Protein AF-A0A9W8E7A8-F1 (afdb_monomer)

Radius of gyration: 31.35 Å; Cα contacts (8 Å, |Δi|>4): 375; chains: 1; bounding box: 69×132×68 Å

Solvent-accessible surface area (backbone atoms only — not comparable to full-atom values): 20874 Å² total; per-residue (Å²): 133,88,85,90,84,89,88,90,80,88,85,88,88,82,88,78,93,80,88,83,84,85,80,85,81,84,55,54,50,99,86,66,48,76,57,84,79,87,64,101,70,91,82,82,82,86,73,78,77,83,73,77,86,70,86,72,74,77,72,80,53,92,58,70,47,75,44,35,41,32,34,34,39,76,16,53,50,23,31,70,57,99,90,48,75,45,72,37,44,52,44,66,64,33,49,52,53,44,58,78,74,33,48,31,28,41,48,31,84,44,54,54,74,57,45,27,56,52,45,50,71,77,39,49,78,58,53,74,70,42,44,24,37,38,25,33,90,72,37,44,82,40,83,29,95,90,66,60,53,46,62,25,54,57,62,66,56,57,23,52,52,32,48,51,52,57,71,50,62,101,73,76,74,72,71,71,71,79,79,84,59,80,75,63,88,91,57,87,75,79,83,73,80,61,67,72,47,75,60,83,48,70,78,54,95,90,39,61,55,70,52,45,73,43,34,40,38,35,38,36,40,51,72,74,29,35,61,90,47,58,65,32,50,46,77,47,71,43,40,56,83,62,66,52,86,84,46,54,64,39,49,52,48,39,53,48,52,62,69,47,39,65,59,51,50,51,28,20,48,69,72,43,47,46,37,54,55,41,68,78,54,42,63,67,65,50,48,67,70,48,55,66,60,66,78,72,54,82,88,76,78,83,75,90,70,90,74,86,85,74,92,79,90,79,91,79,83,88,82,86,81,89,82,82,87,85,137

Nearest PDB structures (foldseek):
  4xq0-assembly1_A  TM=4.949E-01  e=1.244E-04  Schizosaccharomyces pombe 972h-
  3ef0-assembly1_A  TM=3.896E-01  e=1.167E-04  Schizosaccharomyces pombe
  6rmw-assembly1_B  TM=5.411E-01  e=1.604E-02  Plasmodium falciparum 3D7
  5gvx-assembly1_A  TM=4.921E-01  e=4.186E-02  Mycobacterium tuberculosis H37Rv
  2ah5-assembly1_A  TM=4.569E-01  e=2.353E-01  Streptococcus pneumoniae TIGR4

Sequence (327 aa):
MAPLQNNNTRELTPYPEHAPKDVETVSTDVDGNVLPVPTVGYRSYIAPRPLLNQQYQAKKSSQLIPLLVICDLNGTLLRRRKHSITPRPHLEEFMAFLLDNFHVMVWSSAIEQNVSRMIDRIFGQRRQQLVGVWDRRECRYVRSERSGFRTEKELTRVWYKSAQLKATPKGGRFSRAKDSGKPMEGIPAPLRPVRSGLRKCEIGKGKFISWKQMNTIIIDDSPDKVGEFTSNHIQVSDFERYFNLEDNELALLFQYFQYILPQMQTCAKSNGDVTKVLAENPWLSYREKHAATLISGPLTISTNSEEKEGDLIGSMTPSVDETTSDS

Foldseek 3Di:
DDDDDDDDDDDDDDDDDDDDDDDDDFDADPVRHTDDDDDPPPDDDPDDDDDPPPPPPQPQPQFFAFFEEEEEFDQFQWHDDPPDIGGAPPNVVLVVVCLVRHQYEYAYQADQVVQQVRCCVRCNVVVVSHQFYHYNVQWDWDQDPVPRTDTANEVVSVQVQQVVLLPDPPDPDPPPPPPPDDPDPPDPDDDDGDDGDGHWAASDPSHTHGDDQQRYAYEDQDCVRHPPSNLRYDHFHRCNVVPDNPDCRSVLVSVLCVVLSVVSRVCRSSVHGVSVSCVVRPSVVSCVVCVVVVVPDDDDDPDPDDDDDDDDDDDDDDDDDDDDDDD

Organism: NCBI:txid1520584

Secondary structure (DSSP, 8-state):
------------------PPPP-----B-TTSPBPPP--TTTTS--PPP-------------S----EEEE--BTTTEEE-SS-EEEPTTHHHHHHHHHHHSEEEEE-SS-HHHHHHHHHHHHGGGGGG-SEEE-GGGSEEEEETTTEEEEE--HHHHHHHHHHHHHS-TT---------SPPPTTSPPPPPPPPSEE---B-STTPBP---GGGEEEEES-GGGGTT-GGGEEE---TTTS--TT--HHHHHHHHHHHHHHHHHHHHHHT--HHHHHHHS-HHHHHHHHHHHHSSS-------------------PPPP-------

Mean predicted aligned error: 16.4 Å

pLDDT: mean 73.91, std 26.48, range [26.36, 98.81]

Structure (mmCIF, N/CA/C/O backbone):
data_AF-A0A9W8E7A8-F1
#
_entry.id   AF-A0A9W8E7A8-F1
#
loop_
_atom_site.group_PDB
_atom_site.id
_atom_site.type_symbol
_atom_site.label_atom_id
_atom_site.label_alt_id
_atom_site.label_comp_id
_atom_site.label_asym_id
_atom_site.label_entity_id
_atom_site.label_seq_id
_atom_site.pdbx_PDB_ins_code
_atom_site.Cartn_x
_atom_site.Cartn_y
_atom_site.Cartn_z
_atom_site.occupancy
_atom_site.B_iso_or_equiv
_atom_site.auth_seq_id
_atom_site.auth_comp_id
_atom_site.auth_asym_id
_atom_site.auth_atom_id
_atom_site.pdbx_PDB_model_num
ATOM 1 N N . MET A 1 1 ? 35.932 36.825 -38.730 1.00 33.53 1 MET A N 1
ATOM 2 C CA . MET A 1 1 ? 36.805 35.874 -38.013 1.00 33.53 1 MET A CA 1
ATOM 3 C C . MET A 1 1 ? 37.181 36.493 -36.676 1.00 33.53 1 MET A C 1
ATOM 5 O O . MET A 1 1 ? 37.734 37.578 -36.727 1.00 33.53 1 MET A O 1
ATOM 9 N N . ALA A 1 2 ? 36.897 35.783 -35.569 1.00 33.47 2 ALA A N 1
ATOM 10 C CA . ALA A 1 2 ? 37.468 35.926 -34.210 1.00 33.47 2 ALA A CA 1
ATOM 11 C C . ALA A 1 2 ? 37.310 37.284 -33.459 1.00 33.47 2 ALA A C 1
ATOM 13 O O . ALA A 1 2 ? 37.151 38.310 -34.109 1.00 33.47 2 ALA A O 1
ATOM 14 N N . PRO A 1 3 ? 37.465 37.349 -32.113 1.00 48.91 3 PRO A N 1
ATOM 15 C CA . PRO A 1 3 ? 37.316 36.307 -31.081 1.00 48.91 3 PRO A CA 1
ATOM 16 C C . PRO A 1 3 ? 36.569 36.748 -29.787 1.00 48.91 3 PRO A C 1
ATOM 18 O O . PRO A 1 3 ? 36.165 37.890 -29.599 1.00 48.91 3 PRO A O 1
ATOM 21 N N . LEU A 1 4 ? 36.428 35.751 -28.905 1.00 41.75 4 LEU A N 1
ATOM 22 C CA . LEU A 1 4 ? 36.043 35.746 -27.486 1.00 41.75 4 LEU A CA 1
ATOM 23 C C . LEU A 1 4 ? 37.066 36.424 -26.548 1.00 41.75 4 LEU A C 1
ATOM 25 O O . LEU A 1 4 ? 38.248 36.434 -26.875 1.00 41.75 4 LEU A O 1
ATOM 29 N N . GLN A 1 5 ? 36.605 36.792 -25.338 1.00 34.91 5 GLN A N 1
ATOM 30 C CA . GLN A 1 5 ? 37.180 36.571 -23.978 1.00 34.91 5 GLN A CA 1
ATOM 31 C C . GLN A 1 5 ? 36.865 37.779 -23.073 1.00 34.91 5 GLN A C 1
ATOM 33 O O . GLN A 1 5 ? 37.114 38.913 -23.452 1.00 34.91 5 GLN A O 1
ATOM 38 N N . ASN A 1 6 ? 36.077 37.640 -22.004 1.00 36.19 6 ASN A N 1
ATOM 39 C CA . ASN A 1 6 ? 36.314 37.007 -20.696 1.00 36.19 6 ASN A CA 1
ATOM 40 C C . ASN A 1 6 ? 37.260 37.796 -19.771 1.00 36.19 6 ASN A C 1
ATOM 42 O O . ASN A 1 6 ? 38.301 38.278 -20.201 1.00 36.19 6 ASN A O 1
ATOM 46 N N . ASN A 1 7 ? 36.888 37.775 -18.486 1.00 31.94 7 ASN A N 1
ATOM 47 C CA . ASN A 1 7 ? 37.593 38.210 -17.277 1.00 31.94 7 ASN A CA 1
ATOM 48 C C . ASN A 1 7 ? 37.255 39.615 -16.770 1.00 31.94 7 ASN A C 1
ATOM 50 O O . ASN A 1 7 ? 37.653 40.620 -17.347 1.00 31.94 7 ASN A O 1
ATOM 54 N N . ASN A 1 8 ? 36.674 39.665 -15.568 1.00 31.11 8 ASN A N 1
ATOM 55 C CA . ASN A 1 8 ? 37.271 40.529 -14.564 1.00 31.11 8 ASN A CA 1
ATOM 56 C C . ASN A 1 8 ? 37.173 39.920 -13.164 1.00 31.11 8 ASN A C 1
ATOM 58 O O . ASN A 1 8 ? 36.110 39.513 -12.699 1.00 31.11 8 ASN A O 1
ATOM 62 N N . THR A 1 9 ? 38.340 39.853 -12.538 1.00 33.50 9 THR A N 1
ATOM 63 C CA . THR A 1 9 ? 38.619 39.356 -11.195 1.00 33.50 9 THR A CA 1
ATOM 64 C C . THR A 1 9 ? 39.103 40.550 -10.371 1.00 33.50 9 THR A C 1
ATOM 66 O O . THR A 1 9 ? 39.847 41.365 -10.908 1.00 33.50 9 THR A O 1
ATOM 69 N N . ARG A 1 10 ? 38.816 40.526 -9.059 1.00 32.56 10 ARG A N 1
ATOM 70 C CA . ARG A 1 10 ? 39.379 41.371 -7.975 1.00 32.56 10 ARG A CA 1
ATOM 71 C C . ARG A 1 10 ? 38.761 42.780 -7.903 1.00 32.56 10 ARG A C 1
ATOM 73 O O . ARG A 1 10 ? 38.429 43.362 -8.917 1.00 32.56 10 ARG A O 1
ATOM 80 N N . GLU A 1 11 ? 38.485 43.346 -6.731 1.00 29.25 11 GLU A N 1
ATOM 81 C CA . GLU A 1 11 ? 39.340 43.378 -5.543 1.00 29.25 11 GLU A CA 1
ATOM 82 C C . GLU A 1 11 ? 38.539 43.750 -4.275 1.00 29.25 11 GLU A C 1
ATOM 84 O O . GLU A 1 11 ? 37.478 44.367 -4.346 1.00 29.25 11 GLU A O 1
ATOM 89 N N . LEU A 1 12 ? 39.052 43.328 -3.117 1.00 35.78 12 LEU A N 1
ATOM 90 C CA . LEU A 1 12 ? 38.544 43.620 -1.774 1.00 35.78 12 LEU A CA 1
ATOM 91 C C . LEU A 1 12 ? 39.144 44.926 -1.221 1.00 35.78 12 LEU A C 1
ATOM 93 O O . LEU A 1 12 ? 40.237 45.318 -1.622 1.00 35.78 12 LEU A O 1
ATOM 97 N N . THR A 1 13 ? 38.478 45.440 -0.173 1.00 29.89 13 THR A N 1
ATOM 98 C CA . THR A 1 13 ? 38.879 46.435 0.861 1.00 29.89 13 THR A CA 1
ATOM 99 C C . THR A 1 13 ? 38.339 47.867 0.685 1.00 29.89 13 THR A C 1
ATOM 101 O O . THR A 1 13 ? 38.074 48.278 -0.439 1.00 29.89 13 THR A O 1
ATOM 104 N N . PRO A 1 14 ? 38.256 48.689 1.756 1.00 33.97 14 PRO A N 1
ATOM 105 C CA . PRO A 1 14 ? 37.803 48.419 3.129 1.00 33.97 14 PRO A CA 1
ATOM 106 C C . PRO A 1 14 ? 36.703 49.413 3.599 1.00 33.97 14 PRO A C 1
ATOM 108 O O . PRO A 1 14 ? 36.522 50.492 3.041 1.00 33.97 14 PRO A O 1
ATOM 111 N N . TYR A 1 15 ? 35.974 49.051 4.658 1.00 26.36 15 TYR A N 1
ATOM 112 C CA . TYR A 1 15 ? 34.991 49.909 5.342 1.00 26.36 15 TYR A CA 1
ATOM 113 C C . TYR A 1 15 ? 35.637 51.112 6.053 1.00 26.36 15 TYR A C 1
ATOM 115 O O . TYR A 1 15 ? 36.670 50.933 6.702 1.00 26.36 15 TYR A O 1
ATOM 123 N N . PRO A 1 16 ? 34.946 52.265 6.100 1.00 31.58 16 PRO A N 1
ATOM 124 C CA . PRO A 1 16 ? 34.987 53.158 7.247 1.00 31.58 16 PRO A CA 1
ATOM 125 C C . PRO A 1 16 ? 33.667 53.112 8.038 1.00 31.58 16 PRO A C 1
ATOM 127 O O . PRO A 1 16 ? 32.569 53.134 7.478 1.00 31.58 16 PRO A O 1
ATOM 130 N N . GLU A 1 17 ? 33.796 53.051 9.363 1.00 38.84 17 GLU A N 1
ATOM 131 C CA . GLU A 1 17 ? 32.738 53.359 10.325 1.00 38.84 17 GLU A CA 1
ATOM 132 C C . GLU A 1 17 ? 32.192 54.771 10.083 1.00 38.84 17 GLU A C 1
ATOM 134 O O . GLU A 1 17 ? 32.977 55.709 9.985 1.00 38.84 17 GLU A O 1
ATOM 139 N N . HIS A 1 18 ? 30.866 54.927 10.075 1.00 33.22 18 HIS A N 1
ATOM 140 C CA . HIS A 1 18 ? 30.110 55.888 10.897 1.00 33.22 18 HIS A CA 1
ATOM 141 C C . HIS A 1 18 ? 28.610 55.758 10.584 1.00 33.22 18 HIS A C 1
ATOM 143 O O . HIS A 1 18 ? 28.170 55.881 9.443 1.00 33.22 18 HIS A O 1
ATOM 149 N N . ALA A 1 19 ? 27.832 55.464 11.625 1.00 35.00 19 ALA A N 1
ATOM 150 C CA . ALA A 1 19 ? 26.393 55.235 11.575 1.00 35.00 19 ALA A CA 1
ATOM 151 C C . ALA A 1 19 ? 25.589 56.540 11.404 1.00 35.00 19 ALA A C 1
ATOM 153 O O . ALA A 1 19 ? 25.861 57.513 12.114 1.00 35.00 19 ALA A O 1
ATOM 154 N N . PRO A 1 20 ? 24.527 56.554 10.579 1.00 33.03 20 PRO A N 1
ATOM 155 C CA . PRO A 1 20 ? 23.401 57.460 10.749 1.00 33.03 20 PRO A CA 1
ATOM 156 C C . PRO A 1 20 ? 22.303 56.798 11.594 1.00 33.03 20 PRO A C 1
ATOM 158 O O . PRO A 1 20 ? 21.979 55.628 11.423 1.00 33.03 20 PRO A O 1
ATOM 161 N N . LYS A 1 21 ? 21.753 57.588 12.517 1.00 33.69 21 LYS A N 1
ATOM 162 C CA . LYS A 1 21 ? 20.696 57.237 13.470 1.00 33.69 21 LYS A CA 1
ATOM 163 C C . LYS A 1 21 ? 19.387 56.900 12.747 1.00 33.69 21 LYS A C 1
ATOM 165 O O . LYS A 1 21 ? 18.948 57.671 11.895 1.00 33.69 21 LYS A O 1
ATOM 170 N N . ASP A 1 22 ? 18.777 55.786 13.136 1.00 34.16 22 ASP A N 1
ATOM 171 C CA . ASP A 1 22 ? 17.502 55.289 12.625 1.00 34.16 22 ASP A CA 1
ATOM 172 C C . ASP A 1 22 ? 16.356 56.283 12.871 1.00 34.16 22 ASP A C 1
ATOM 174 O O . ASP A 1 22 ? 16.113 56.721 13.996 1.00 34.16 22 ASP A O 1
ATOM 178 N N . VAL A 1 23 ? 15.625 56.617 11.806 1.00 36.41 23 VAL A N 1
ATOM 179 C CA . VAL A 1 23 ? 14.267 57.166 11.893 1.00 36.41 23 VAL A CA 1
ATOM 180 C C . VAL A 1 23 ? 13.326 55.992 11.638 1.00 36.41 23 VAL A C 1
ATOM 182 O O . VAL A 1 23 ? 13.169 55.552 10.499 1.00 36.41 23 VAL A O 1
ATOM 185 N N . GLU A 1 24 ? 12.743 55.442 12.703 1.00 39.94 24 GLU A N 1
ATOM 186 C CA . GLU A 1 24 ? 11.786 54.336 12.618 1.00 39.94 24 GLU A CA 1
ATOM 187 C C . GLU A 1 24 ? 10.500 54.793 11.911 1.00 39.94 24 GLU A C 1
ATOM 189 O O . GLU A 1 24 ? 9.790 55.687 12.374 1.00 39.94 24 GLU A O 1
ATOM 194 N N . THR A 1 25 ? 10.180 54.169 10.776 1.00 43.06 25 THR A N 1
ATOM 195 C CA . THR A 1 25 ? 8.859 54.286 10.147 1.00 43.06 25 THR A CA 1
ATOM 196 C C . THR A 1 25 ? 7.941 53.224 10.743 1.00 43.06 25 THR A C 1
ATOM 198 O O . THR A 1 25 ? 8.188 52.027 10.630 1.00 43.06 25 THR A O 1
ATOM 201 N N . VAL A 1 26 ? 6.884 53.673 11.417 1.00 48.25 26 VAL A N 1
ATOM 202 C CA . VAL A 1 26 ? 5.921 52.812 12.107 1.00 48.25 26 VAL A CA 1
ATOM 203 C C . VAL A 1 26 ? 4.854 52.347 11.113 1.00 48.25 26 VAL A C 1
ATOM 205 O O . VAL A 1 26 ? 4.075 53.155 10.613 1.00 48.25 26 VAL A O 1
ATOM 208 N N . SER A 1 27 ? 4.809 51.051 10.808 1.00 51.62 27 SER A N 1
ATOM 209 C CA . SER A 1 27 ? 3.756 50.453 9.977 1.00 51.62 27 SER A CA 1
ATOM 210 C C . SER A 1 27 ? 2.491 50.181 10.797 1.00 51.62 27 SER A C 1
ATOM 212 O O . SER A 1 27 ? 2.559 49.509 11.827 1.00 51.62 27 SER A O 1
ATOM 214 N N . THR A 1 28 ? 1.341 50.667 10.328 1.00 53.41 28 THR A N 1
ATOM 215 C CA . THR A 1 28 ? 0.017 50.437 10.931 1.00 53.41 28 THR A CA 1
ATOM 216 C C . THR A 1 28 ? -0.827 49.467 10.099 1.00 53.41 28 THR A C 1
ATOM 218 O O . THR A 1 28 ? -0.627 49.357 8.888 1.00 53.41 28 THR A O 1
ATOM 221 N N . ASP A 1 29 ? -1.779 48.772 10.723 1.00 54.97 29 ASP A N 1
ATOM 222 C CA . ASP A 1 29 ? -2.802 47.995 10.010 1.00 54.97 29 ASP A CA 1
ATOM 223 C C . ASP A 1 29 ? -3.918 48.881 9.416 1.00 54.97 29 ASP A C 1
ATOM 225 O O . ASP A 1 29 ? -3.903 50.109 9.536 1.00 54.97 29 ASP A O 1
ATOM 229 N N . VAL A 1 30 ? -4.880 48.247 8.733 1.00 50.84 30 VAL A N 1
ATOM 230 C CA . VAL A 1 30 ? -6.027 48.910 8.080 1.00 50.84 30 VAL A CA 1
ATOM 231 C C . VAL A 1 30 ? -6.961 49.633 9.055 1.00 50.84 30 VAL A C 1
ATOM 233 O O . VAL A 1 30 ? -7.719 50.497 8.622 1.00 50.84 30 VAL A O 1
ATOM 236 N N . ASP A 1 31 ? -6.863 49.324 10.349 1.00 59.06 31 ASP A N 1
ATOM 237 C CA . ASP A 1 31 ? -7.619 49.955 11.430 1.00 59.06 31 ASP A CA 1
ATOM 238 C C . ASP A 1 31 ? -6.769 50.995 12.195 1.00 59.06 31 ASP A C 1
ATOM 240 O O . ASP A 1 31 ? -7.213 51.558 13.196 1.00 59.06 31 ASP A O 1
ATOM 244 N N . GLY A 1 32 ? -5.557 51.296 11.708 1.00 51.66 32 GLY A N 1
ATOM 245 C CA . GLY A 1 32 ? -4.669 52.326 12.248 1.00 51.66 32 GLY A CA 1
ATOM 246 C C . GLY A 1 32 ? -3.859 51.898 13.474 1.00 51.66 32 GLY A C 1
ATOM 247 O O . GLY A 1 32 ? -3.218 52.745 14.098 1.00 51.66 32 GLY A O 1
ATOM 248 N N . ASN A 1 33 ? -3.838 50.610 13.823 1.00 57.22 33 ASN A N 1
ATOM 249 C CA . ASN A 1 33 ? -3.059 50.125 14.958 1.00 57.22 33 ASN A CA 1
ATOM 250 C C . ASN A 1 33 ? -1.605 49.883 14.556 1.00 57.22 33 ASN A C 1
ATOM 252 O O . ASN A 1 33 ? -1.318 49.258 13.536 1.00 57.22 33 ASN A O 1
ATOM 256 N N . VAL A 1 34 ? -0.677 50.357 15.386 1.00 52.06 34 VAL A N 1
ATOM 257 C CA . VAL A 1 34 ? 0.765 50.163 15.203 1.00 52.06 34 VAL A CA 1
ATOM 258 C C . VAL A 1 34 ? 1.112 48.676 15.298 1.00 52.06 34 VAL A C 1
ATOM 260 O O . VAL A 1 34 ? 0.913 48.051 16.340 1.00 52.06 34 VAL A O 1
ATOM 263 N N . LEU A 1 35 ? 1.649 48.110 14.215 1.00 38.28 35 LEU A N 1
ATOM 264 C CA . LEU A 1 35 ? 2.108 46.725 14.191 1.00 38.28 35 LEU A CA 1
ATOM 265 C C . LEU A 1 35 ? 3.455 46.614 14.925 1.00 38.28 35 LEU A C 1
ATOM 267 O O . LEU A 1 35 ? 4.353 47.421 14.673 1.00 38.28 35 LEU A O 1
ATOM 271 N N . PRO A 1 36 ? 3.640 45.630 15.823 1.00 39.69 36 PRO A N 1
ATOM 272 C CA . PRO A 1 36 ? 4.891 45.487 16.558 1.00 39.69 36 PRO A CA 1
ATOM 273 C C . PRO A 1 36 ? 6.044 45.081 15.627 1.00 39.69 36 PRO A C 1
ATOM 275 O O . PRO A 1 36 ? 5.937 44.119 14.863 1.00 39.69 36 PRO A O 1
ATOM 278 N N . VAL A 1 37 ? 7.168 45.801 15.723 1.00 44.84 37 VAL A N 1
ATOM 279 C CA . VAL A 1 37 ? 8.409 45.514 14.988 1.00 44.84 37 VAL A CA 1
ATOM 280 C C . VAL A 1 37 ? 9.003 44.188 15.495 1.00 44.84 37 VAL A C 1
ATOM 282 O O . VAL A 1 37 ? 9.229 44.054 16.702 1.00 44.84 37 VAL A O 1
ATOM 285 N N . PRO A 1 38 ? 9.274 43.186 14.633 1.00 36.69 38 PRO A N 1
ATOM 286 C CA . PRO A 1 38 ? 9.780 41.895 15.088 1.00 36.69 38 PRO A CA 1
ATOM 287 C C . PRO A 1 38 ? 11.226 42.021 15.585 1.00 36.69 38 PRO A C 1
ATOM 289 O O . PRO A 1 38 ? 12.159 42.147 14.795 1.00 36.69 38 PRO A O 1
ATOM 292 N N . THR A 1 39 ? 11.436 41.965 16.899 1.00 37.41 39 THR A N 1
ATOM 293 C CA . THR A 1 39 ? 12.781 41.887 17.485 1.00 37.41 39 THR A CA 1
ATOM 294 C C . THR A 1 39 ? 13.328 40.460 17.381 1.00 37.41 39 THR A C 1
ATOM 296 O O . THR A 1 39 ? 12.584 39.477 17.455 1.00 37.41 39 THR A O 1
ATOM 299 N N . VAL A 1 40 ? 14.649 40.345 17.212 1.00 38.28 40 VAL A N 1
ATOM 300 C CA . VAL A 1 40 ? 15.419 39.094 17.096 1.00 38.28 40 VAL A CA 1
ATOM 301 C C . VAL A 1 40 ? 15.318 38.288 18.401 1.00 38.28 40 VAL A C 1
ATOM 303 O O . VAL A 1 40 ? 16.175 38.353 19.272 1.00 38.28 40 VAL A O 1
ATOM 306 N N . GLY A 1 41 ? 14.216 37.557 18.560 1.00 36.62 41 GLY A N 1
ATOM 307 C CA . GLY A 1 41 ? 13.918 36.750 19.748 1.00 36.62 41 GLY A CA 1
ATOM 308 C C . GLY A 1 41 ? 12.771 35.749 19.567 1.00 36.62 41 GLY A C 1
ATOM 309 O O . GLY A 1 41 ? 12.392 35.062 20.513 1.00 36.62 41 GLY A O 1
ATOM 310 N N . TYR A 1 42 ? 12.217 35.606 18.359 1.00 30.89 42 TYR A N 1
ATOM 311 C CA . TYR A 1 42 ? 11.114 34.680 18.088 1.00 30.89 42 TYR A CA 1
ATOM 312 C C . TYR A 1 42 ? 11.618 33.265 17.749 1.00 30.89 42 TYR A C 1
ATOM 314 O O . TYR A 1 42 ? 11.526 32.799 16.614 1.00 30.89 42 TYR A O 1
ATOM 322 N N . ARG A 1 43 ? 12.185 32.559 18.734 1.00 33.38 43 ARG A N 1
ATOM 323 C CA . ARG A 1 43 ? 12.435 31.105 18.617 1.00 33.38 43 ARG A CA 1
ATOM 324 C C . ARG A 1 43 ? 12.084 30.279 19.852 1.00 33.38 43 ARG A C 1
ATOM 326 O O . ARG A 1 43 ? 12.384 29.091 19.885 1.00 33.38 43 ARG A O 1
ATOM 333 N N . SER A 1 44 ? 11.390 30.848 20.832 1.00 33.94 44 SER A N 1
ATOM 334 C CA . SER A 1 44 ? 11.126 30.144 22.089 1.00 33.94 44 SER A CA 1
ATOM 335 C C . SER A 1 44 ? 9.770 30.472 22.712 1.00 33.94 44 SER A C 1
ATOM 337 O O . SER A 1 44 ? 9.729 30.777 23.889 1.00 33.94 44 SER A O 1
ATOM 339 N N . TYR A 1 45 ? 8.666 30.382 21.957 1.00 29.78 45 TYR A N 1
ATOM 340 C CA . TYR A 1 45 ? 7.307 30.252 22.518 1.00 29.78 45 TYR A CA 1
ATOM 341 C C . TYR A 1 45 ? 6.372 29.527 21.537 1.00 29.78 45 TYR A C 1
ATOM 343 O O . TYR A 1 45 ? 5.600 30.144 20.812 1.00 29.78 45 TYR A O 1
ATOM 351 N N . ILE A 1 46 ? 6.400 28.195 21.539 1.00 30.38 46 ILE A N 1
ATOM 352 C CA . ILE A 1 46 ? 5.195 27.409 21.242 1.00 30.38 46 ILE A CA 1
ATOM 353 C C . ILE A 1 46 ? 4.900 26.622 22.513 1.00 30.38 46 ILE A C 1
ATOM 355 O O . ILE A 1 46 ? 5.261 25.457 22.651 1.00 30.38 46 ILE A O 1
ATOM 359 N N . ALA A 1 47 ? 4.305 27.307 23.490 1.00 32.16 47 ALA A N 1
ATOM 360 C CA . ALA A 1 47 ? 3.618 26.620 24.570 1.00 32.16 47 ALA A CA 1
ATOM 361 C C . ALA A 1 47 ? 2.265 26.097 24.041 1.00 32.16 47 ALA A C 1
ATOM 363 O O . ALA A 1 47 ? 1.671 26.715 23.149 1.00 32.16 47 ALA A O 1
ATOM 364 N N . PRO A 1 48 ? 1.782 24.951 24.543 1.00 33.25 48 PRO A N 1
ATOM 365 C CA . PRO A 1 48 ? 0.663 24.220 23.961 1.00 33.25 48 PRO A CA 1
ATOM 366 C C . PRO A 1 48 ? -0.640 25.005 24.118 1.00 33.25 48 PRO A C 1
ATOM 368 O O . PRO A 1 48 ? -0.934 25.518 25.197 1.00 33.25 48 PRO A O 1
ATOM 371 N N . ARG A 1 49 ? -1.471 25.043 23.069 1.00 37.59 49 ARG A N 1
ATOM 372 C CA . ARG A 1 49 ? -2.874 25.455 23.224 1.00 37.59 49 ARG A CA 1
ATOM 373 C C . ARG A 1 49 ? -3.531 24.532 24.261 1.00 37.59 49 ARG A C 1
ATOM 375 O O . ARG A 1 49 ? -3.376 23.315 24.128 1.00 37.59 49 ARG A O 1
ATOM 382 N N . PRO A 1 50 ? -4.256 25.056 25.265 1.00 35.56 50 PRO A N 1
ATOM 383 C CA . PRO A 1 50 ? -4.930 24.212 26.236 1.00 35.56 50 PRO A CA 1
ATOM 384 C C . PRO A 1 50 ? -5.974 23.368 25.506 1.00 35.56 50 PRO A C 1
ATOM 386 O O . PRO A 1 50 ? -6.953 23.881 24.962 1.00 35.56 50 PRO A O 1
ATOM 389 N N . LEU A 1 51 ? -5.730 22.058 25.467 1.00 35.28 51 LEU A N 1
ATOM 390 C CA . LEU A 1 51 ? -6.756 21.079 25.154 1.00 35.28 51 LEU A CA 1
ATOM 391 C C . LEU A 1 51 ? -7.858 21.273 26.191 1.00 35.28 51 LEU A C 1
ATOM 393 O O . LEU A 1 51 ? -7.630 21.125 27.391 1.00 35.28 51 LEU A O 1
ATOM 397 N N . LEU A 1 52 ? -9.040 21.650 25.714 1.00 32.16 52 LEU A N 1
ATOM 398 C CA . LEU A 1 52 ? -10.264 21.626 26.493 1.00 32.16 52 LEU A CA 1
ATOM 399 C C . LEU A 1 52 ? -10.348 20.251 27.168 1.00 32.16 52 LEU A C 1
ATOM 401 O O . LEU A 1 52 ? -10.470 19.232 26.484 1.00 32.16 52 LEU A O 1
ATOM 405 N N . ASN A 1 53 ? -10.245 20.233 28.499 1.00 36.00 53 ASN A N 1
ATOM 406 C CA . ASN A 1 53 ? -10.485 19.063 29.334 1.00 36.00 53 ASN A CA 1
ATOM 407 C C . ASN A 1 53 ? -11.957 18.664 29.205 1.00 36.00 53 ASN A C 1
ATOM 409 O O . ASN A 1 53 ? -12.787 18.938 30.066 1.00 36.00 53 ASN A O 1
ATOM 413 N N . GLN A 1 54 ? -12.290 17.997 28.109 1.00 37.09 54 GLN A N 1
ATOM 414 C CA . GLN A 1 54 ? -13.403 17.080 28.086 1.00 37.09 54 GLN A CA 1
ATOM 415 C C . GLN A 1 54 ? -12.816 15.760 28.566 1.00 37.09 54 GLN A C 1
ATOM 417 O O . GLN A 1 54 ? -12.017 15.141 27.865 1.00 37.09 54 GLN A O 1
ATOM 422 N N . GLN A 1 55 ? -13.161 15.362 29.792 1.00 35.16 55 GLN A N 1
ATOM 423 C CA . GLN A 1 55 ? -12.974 14.000 30.281 1.00 35.16 55 GLN A CA 1
ATOM 424 C C . GLN A 1 55 ? -13.672 13.039 29.307 1.00 35.16 55 GLN A C 1
ATOM 426 O O . GLN A 1 55 ? -14.816 12.634 29.504 1.00 35.16 55 GLN A O 1
ATOM 431 N N . TYR A 1 56 ? -12.992 12.679 28.222 1.00 35.97 56 TYR A N 1
ATOM 432 C CA . TYR A 1 56 ? -13.365 11.558 27.387 1.00 35.97 56 TYR A CA 1
ATOM 433 C C . TYR A 1 56 ? -12.999 10.316 28.182 1.00 35.97 56 TYR A C 1
ATOM 435 O O . TYR A 1 56 ? -11.893 9.786 28.091 1.00 35.97 56 TYR A O 1
ATOM 443 N N . GLN A 1 57 ? -13.949 9.845 28.989 1.00 32.50 57 GLN A N 1
ATOM 444 C CA . GLN A 1 57 ? -13.969 8.443 29.360 1.00 32.50 57 GLN A CA 1
ATOM 445 C C . GLN A 1 57 ? -13.934 7.663 28.046 1.00 32.50 57 GLN A C 1
ATOM 447 O O . GLN A 1 57 ? -14.897 7.693 27.274 1.00 32.50 57 GLN A O 1
ATOM 452 N N . ALA A 1 58 ? -12.803 7.020 27.750 1.00 40.62 58 ALA A N 1
ATOM 453 C CA . ALA A 1 58 ? -12.706 6.096 26.638 1.00 40.62 58 ALA A CA 1
ATOM 454 C C . ALA A 1 58 ? -13.742 4.998 26.889 1.00 40.62 58 ALA A C 1
ATOM 456 O O . ALA A 1 58 ? -13.502 4.055 27.643 1.00 40.62 58 ALA A O 1
ATOM 457 N N . LYS A 1 59 ? -14.931 5.130 26.290 1.00 40.03 59 LYS A N 1
ATOM 458 C CA . LYS A 1 59 ? -15.853 4.008 26.152 1.00 40.03 59 LYS A CA 1
ATOM 459 C C . LYS A 1 59 ? -15.035 2.938 25.446 1.00 40.03 59 LYS A C 1
ATOM 461 O O . LYS A 1 59 ? -14.723 3.113 24.269 1.00 40.03 59 LYS A O 1
ATOM 466 N N . LYS A 1 60 ? -14.634 1.885 26.169 1.00 39.66 60 LYS A N 1
ATOM 467 C CA . LYS A 1 60 ? -14.007 0.687 25.601 1.00 39.66 60 LYS A CA 1
ATOM 468 C C . LYS A 1 60 ? -14.961 0.155 24.535 1.00 39.66 60 LYS A C 1
ATOM 470 O O . LYS A 1 60 ? -15.889 -0.592 24.827 1.00 39.66 60 LYS A O 1
ATOM 475 N N . SER A 1 61 ? -14.775 0.608 23.299 1.00 45.78 61 SER A N 1
ATOM 476 C CA . SER A 1 61 ? -15.405 0.030 22.129 1.00 45.78 61 SER A CA 1
ATOM 477 C C . SER A 1 61 ? -14.766 -1.338 21.994 1.00 45.78 61 SER A C 1
ATOM 479 O O . SER A 1 61 ? -13.640 -1.452 21.531 1.00 45.78 61 SER A O 1
ATOM 481 N N . SER A 1 62 ? -15.472 -2.376 22.427 1.00 53.66 62 SER A N 1
ATOM 482 C CA . SER A 1 62 ? -15.069 -3.786 22.359 1.00 53.66 62 SER A CA 1
ATOM 483 C C . SER A 1 62 ? -14.911 -4.321 20.926 1.00 53.66 62 SER A C 1
ATOM 485 O O . SER A 1 62 ? -14.865 -5.527 20.709 1.00 53.66 62 SER A O 1
ATOM 487 N N . GLN A 1 63 ? -14.844 -3.439 19.931 1.00 62.44 63 GLN A N 1
ATOM 488 C CA . GLN A 1 63 ? -14.818 -3.775 18.522 1.00 62.44 63 GLN A CA 1
ATOM 489 C C . GLN A 1 63 ? -13.540 -3.216 17.901 1.00 62.44 63 GLN A C 1
ATOM 491 O O . GLN A 1 63 ? -13.357 -1.998 17.859 1.00 62.44 63 GLN A O 1
ATOM 496 N N . LEU A 1 64 ? -12.687 -4.133 17.436 1.00 76.00 64 LEU A N 1
ATOM 497 C CA . LEU A 1 64 ? -11.472 -3.852 16.673 1.00 76.00 64 LEU A CA 1
ATOM 498 C C . LEU A 1 64 ? -11.782 -2.871 15.542 1.00 76.00 64 LEU A C 1
ATOM 500 O O . LEU A 1 64 ? -12.750 -3.069 14.802 1.00 76.00 64 LEU A O 1
ATOM 504 N N . ILE A 1 65 ? -10.963 -1.832 15.397 1.00 82.56 65 ILE A N 1
ATOM 505 C CA . ILE A 1 65 ? -11.013 -0.957 14.228 1.00 82.56 65 ILE A CA 1
ATOM 506 C C . ILE A 1 65 ? -10.124 -1.557 13.151 1.00 82.56 65 ILE A C 1
ATOM 508 O O . ILE A 1 65 ? -8.913 -1.629 13.349 1.00 82.56 65 ILE A O 1
ATOM 512 N N . PRO A 1 66 ? -10.689 -1.987 12.011 1.00 90.06 66 PRO A N 1
ATOM 513 C CA . PRO A 1 66 ? -9.880 -2.562 10.956 1.00 90.06 66 PRO A CA 1
ATOM 514 C C . PRO A 1 66 ? -8.910 -1.528 10.394 1.00 90.06 66 PRO A C 1
ATOM 516 O O . PRO A 1 66 ? -9.233 -0.337 10.305 1.00 90.06 66 PRO A O 1
ATOM 519 N N . LEU A 1 67 ? -7.744 -2.016 9.992 1.00 95.44 67 LEU A N 1
ATOM 520 C CA . LEU A 1 67 ? -6.696 -1.240 9.349 1.00 95.44 67 LEU A CA 1
ATOM 521 C C . LEU A 1 67 ? -6.784 -1.411 7.831 1.00 95.44 67 LEU A C 1
ATOM 523 O O . LEU A 1 67 ? -7.017 -2.517 7.334 1.00 95.44 67 LEU A O 1
ATOM 527 N N . LEU A 1 68 ? -6.606 -0.302 7.117 1.00 97.94 68 LEU A N 1
ATOM 528 C CA . LEU A 1 68 ? -6.526 -0.240 5.664 1.00 97.94 68 LEU A CA 1
ATOM 529 C C . LEU A 1 68 ? -5.076 -0.041 5.237 1.00 97.94 68 LEU A C 1
ATOM 531 O O . LEU A 1 68 ? -4.445 0.924 5.661 1.00 97.94 68 LEU A O 1
ATOM 535 N N . VAL A 1 69 ? -4.592 -0.896 4.343 1.00 98.69 69 VAL A N 1
ATOM 536 C CA . VAL A 1 69 ? -3.322 -0.707 3.637 1.00 98.69 69 VAL A CA 1
ATOM 537 C C . VAL A 1 69 ? -3.626 -0.405 2.173 1.00 98.69 69 VAL A C 1
ATOM 539 O O . VAL A 1 69 ? -4.296 -1.180 1.489 1.00 98.69 69 VAL A O 1
ATOM 542 N N . ILE A 1 70 ? -3.170 0.751 1.697 1.00 98.81 70 ILE A N 1
ATOM 543 C CA . ILE A 1 70 ? -3.293 1.190 0.308 1.00 98.81 70 ILE A CA 1
ATOM 544 C C . ILE A 1 70 ? -1.947 0.985 -0.380 1.00 98.81 70 ILE A C 1
ATOM 546 O O . ILE A 1 70 ? -0.961 1.579 0.039 1.00 98.81 70 ILE A O 1
ATOM 550 N N . CYS A 1 71 ? -1.902 0.211 -1.458 1.00 98.75 71 CYS A N 1
ATOM 551 C CA . CYS A 1 71 ? -0.672 -0.022 -2.216 1.00 98.75 71 CYS A CA 1
ATOM 552 C C . CYS A 1 71 ? -0.700 0.705 -3.568 1.00 98.75 71 CYS A C 1
ATOM 554 O O . CYS A 1 71 ? -1.684 0.605 -4.314 1.00 98.75 71 CYS A O 1
ATOM 556 N N . ASP A 1 72 ? 0.390 1.392 -3.923 1.00 98.50 72 ASP A N 1
ATOM 557 C CA . ASP A 1 72 ? 0.668 1.728 -5.323 1.00 98.50 72 ASP A CA 1
ATOM 558 C C . ASP A 1 72 ? 0.990 0.469 -6.145 1.00 98.50 72 ASP A C 1
ATOM 560 O O . ASP A 1 72 ? 1.239 -0.609 -5.613 1.00 98.50 72 ASP A O 1
ATOM 564 N N . LEU A 1 73 ? 0.974 0.603 -7.472 1.00 98.38 73 LEU A N 1
ATOM 565 C CA . LEU A 1 73 ? 1.362 -0.457 -8.399 1.00 98.38 73 LEU A CA 1
ATOM 566 C C . LEU A 1 73 ? 2.769 -0.232 -8.950 1.00 98.38 73 LEU A C 1
ATOM 568 O O . LEU A 1 73 ? 3.722 -0.871 -8.511 1.00 98.38 73 LEU A O 1
ATOM 572 N N . ASN A 1 74 ? 2.890 0.642 -9.948 1.00 97.62 74 ASN A N 1
ATOM 573 C CA . ASN A 1 74 ? 4.114 0.785 -10.724 1.00 97.62 74 ASN A CA 1
ATOM 574 C C . ASN A 1 74 ? 5.203 1.504 -9.930 1.00 97.62 74 ASN A C 1
ATOM 576 O O . ASN A 1 74 ? 4.981 2.645 -9.553 1.00 97.62 74 ASN A O 1
ATOM 580 N N . GLY A 1 75 ? 6.365 0.872 -9.768 1.00 97.44 75 GLY A N 1
ATOM 581 C CA . GLY A 1 75 ? 7.454 1.381 -8.924 1.00 97.44 75 GLY A CA 1
ATOM 582 C C . GLY A 1 75 ? 7.413 0.840 -7.493 1.00 97.44 75 GLY A C 1
ATOM 583 O O . GLY A 1 75 ? 8.442 0.817 -6.827 1.00 97.44 75 GLY A O 1
ATOM 584 N N . THR A 1 76 ? 6.268 0.299 -7.062 1.00 98.56 76 THR A N 1
ATOM 585 C CA . THR A 1 76 ? 6.056 -0.236 -5.709 1.00 98.56 76 THR A CA 1
ATOM 586 C C . THR A 1 76 ? 5.939 -1.763 -5.707 1.00 98.56 76 THR A C 1
ATOM 588 O O . THR A 1 76 ? 6.846 -2.432 -5.219 1.00 98.56 76 THR A O 1
ATOM 591 N N . LEU A 1 77 ? 4.863 -2.330 -6.274 1.00 98.69 77 LEU A N 1
ATOM 592 C CA . LEU A 1 77 ? 4.590 -3.781 -6.289 1.00 98.69 77 LEU A CA 1
ATOM 593 C C . LEU A 1 77 ? 5.069 -4.479 -7.567 1.00 98.69 77 LEU A C 1
ATOM 595 O O . LEU A 1 77 ? 5.188 -5.702 -7.624 1.00 98.69 77 LEU A O 1
ATOM 599 N N . LEU A 1 78 ? 5.276 -3.714 -8.634 1.00 98.56 78 LEU A N 1
ATOM 600 C CA . LEU A 1 78 ? 5.665 -4.231 -9.938 1.00 98.56 78 LEU A CA 1
ATOM 601 C C . LEU A 1 78 ? 6.321 -3.147 -10.782 1.00 98.56 78 LEU A C 1
ATOM 603 O O . LEU A 1 78 ? 6.252 -1.953 -10.484 1.00 98.56 78 LEU A O 1
ATOM 607 N N . ARG A 1 79 ? 6.878 -3.580 -11.907 1.00 98.06 79 ARG A N 1
ATOM 608 C CA . ARG A 1 79 ? 7.358 -2.729 -12.988 1.00 98.06 79 ARG A CA 1
ATOM 609 C C . ARG A 1 79 ? 6.514 -2.947 -14.239 1.00 98.06 79 ARG A C 1
ATOM 611 O O . ARG A 1 79 ? 6.360 -4.082 -14.694 1.00 98.06 79 ARG A O 1
ATOM 618 N N . ARG A 1 80 ? 5.990 -1.877 -14.837 1.00 96.75 80 ARG A N 1
ATOM 619 C CA . ARG A 1 80 ? 5.191 -1.915 -16.069 1.00 96.75 80 ARG A CA 1
ATOM 620 C C . ARG A 1 80 ? 5.902 -1.158 -17.180 1.00 96.75 80 ARG A C 1
ATOM 622 O O . ARG A 1 80 ? 5.953 0.070 -17.208 1.00 96.75 80 ARG A O 1
ATOM 629 N N . ARG A 1 81 ? 6.288 -1.894 -18.217 1.00 94.69 81 ARG A N 1
ATOM 630 C CA . ARG A 1 81 ? 6.710 -1.336 -19.508 1.00 94.69 81 ARG A CA 1
ATOM 631 C C . ARG A 1 81 ? 5.572 -1.430 -20.526 1.00 94.69 81 ARG A C 1
ATOM 633 O O . ARG A 1 81 ? 4.461 -1.863 -20.220 1.00 94.69 81 ARG A O 1
ATOM 640 N N . LYS A 1 82 ? 5.801 -0.951 -21.752 1.00 89.12 82 LYS A N 1
ATOM 641 C CA . LYS A 1 82 ? 4.765 -0.899 -22.804 1.00 89.12 82 LYS A CA 1
ATOM 642 C C . LYS A 1 82 ? 4.128 -2.277 -23.062 1.00 89.12 82 LYS A C 1
ATOM 644 O O . LYS A 1 82 ? 2.908 -2.359 -23.202 1.00 89.12 82 LYS A O 1
ATOM 649 N N . HIS A 1 83 ? 4.947 -3.330 -23.041 1.00 90.50 83 HIS A N 1
ATOM 650 C CA . HIS A 1 83 ? 4.561 -4.699 -23.403 1.00 90.50 83 HIS A CA 1
ATOM 651 C C . HIS A 1 83 ? 4.793 -5.739 -22.298 1.00 90.50 83 HIS A C 1
ATOM 653 O O . HIS A 1 83 ? 4.544 -6.916 -22.523 1.00 90.50 83 HIS A O 1
ATOM 659 N N . SER A 1 84 ? 5.245 -5.332 -21.110 1.00 95.12 84 SER A N 1
ATOM 660 C CA . SER A 1 84 ? 5.531 -6.263 -20.017 1.00 95.12 84 SER A CA 1
ATOM 661 C C . SER A 1 84 ? 5.116 -5.706 -18.661 1.00 95.12 84 SER A C 1
ATOM 663 O O . SER A 1 84 ? 5.134 -4.495 -18.424 1.00 95.12 84 SER A O 1
ATOM 665 N N . ILE A 1 85 ? 4.714 -6.622 -17.784 1.00 98.00 85 ILE A N 1
ATOM 666 C CA . ILE A 1 85 ? 4.437 -6.383 -16.371 1.00 98.00 85 ILE A CA 1
ATOM 667 C C . ILE A 1 85 ? 5.263 -7.409 -15.603 1.00 98.00 85 ILE A C 1
ATOM 669 O O . ILE A 1 85 ? 4.985 -8.608 -15.678 1.00 98.00 85 ILE A O 1
ATOM 673 N N . THR A 1 86 ? 6.272 -6.929 -14.890 1.00 98.25 86 THR A N 1
ATOM 674 C CA . THR A 1 86 ? 7.167 -7.750 -14.077 1.00 98.25 86 THR A CA 1
ATOM 675 C C . THR A 1 86 ? 6.816 -7.528 -12.608 1.00 98.25 86 THR A C 1
ATOM 677 O O . THR A 1 86 ? 7.020 -6.412 -12.124 1.00 98.25 86 THR A O 1
ATOM 680 N N . PRO A 1 87 ? 6.255 -8.532 -11.906 1.00 98.44 87 PRO A N 1
ATOM 681 C CA . PRO A 1 87 ? 6.092 -8.487 -10.455 1.00 98.44 87 PRO A CA 1
ATOM 682 C C . PRO A 1 87 ? 7.420 -8.159 -9.772 1.00 98.44 87 PRO A C 1
ATOM 684 O O . PRO A 1 87 ? 8.471 -8.605 -10.235 1.00 98.44 87 PRO A O 1
ATOM 687 N N . ARG A 1 88 ? 7.383 -7.377 -8.695 1.00 98.56 88 ARG A N 1
ATOM 688 C CA . ARG A 1 88 ? 8.559 -7.202 -7.843 1.00 98.56 88 ARG A CA 1
ATOM 689 C C . ARG A 1 88 ? 8.850 -8.527 -7.115 1.00 98.56 88 ARG A C 1
ATOM 691 O O . ARG A 1 88 ? 7.891 -9.236 -6.804 1.00 98.56 88 ARG A O 1
ATOM 698 N N . PRO A 1 89 ? 10.115 -8.915 -6.888 1.00 98.38 89 PRO A N 1
ATOM 699 C CA . PRO A 1 89 ? 10.414 -10.129 -6.129 1.00 98.38 89 PRO A CA 1
ATOM 700 C C . PRO A 1 89 ? 9.743 -10.110 -4.744 1.00 98.38 89 PRO A C 1
ATOM 702 O O . PRO A 1 89 ? 9.528 -9.037 -4.180 1.00 98.38 89 PRO A O 1
ATOM 705 N N . HIS A 1 90 ? 9.390 -11.292 -4.222 1.00 97.94 90 HIS A N 1
ATOM 706 C CA . HIS A 1 90 ? 8.685 -11.490 -2.936 1.00 97.94 90 HIS A CA 1
ATOM 707 C C . HIS A 1 90 ? 7.263 -10.905 -2.858 1.00 97.94 90 HIS A C 1
ATOM 709 O O . HIS A 1 90 ? 6.709 -10.697 -1.777 1.00 97.94 90 HIS A O 1
ATOM 715 N N . LEU A 1 91 ? 6.656 -10.596 -4.011 1.00 98.38 91 LEU A N 1
ATOM 716 C CA . LEU A 1 91 ? 5.307 -10.030 -4.068 1.00 98.38 91 LEU A CA 1
ATOM 717 C C . LEU A 1 91 ? 4.240 -10.985 -3.530 1.00 98.38 91 LEU A C 1
ATOM 719 O O . LEU A 1 91 ? 3.271 -10.528 -2.929 1.00 98.38 91 LEU A O 1
ATOM 723 N N . GLU A 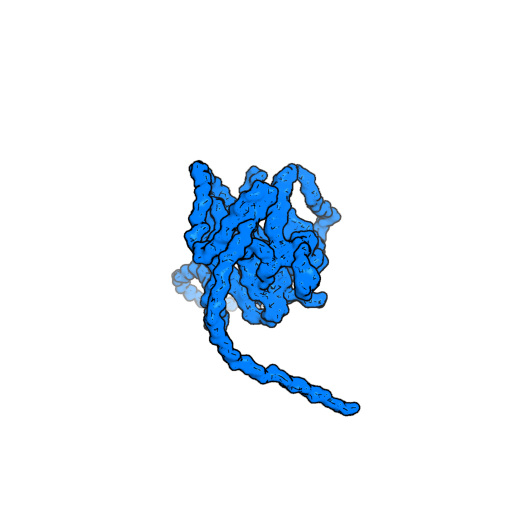1 92 ? 4.385 -12.284 -3.779 1.00 96.94 92 GLU A N 1
ATOM 724 C CA . GLU A 1 92 ? 3.361 -13.273 -3.445 1.00 96.94 92 GLU A CA 1
ATOM 725 C C . GLU A 1 92 ? 3.198 -13.404 -1.930 1.00 96.94 92 GLU A C 1
ATOM 727 O O . GLU A 1 92 ? 2.090 -13.263 -1.411 1.00 96.94 92 GLU A O 1
ATOM 732 N N . GLU A 1 93 ? 4.315 -13.580 -1.228 1.00 96.31 93 GLU A N 1
ATOM 733 C CA . GLU A 1 93 ? 4.405 -13.705 0.223 1.00 96.31 93 GLU A CA 1
ATOM 734 C C . GLU A 1 93 ? 3.928 -12.422 0.907 1.00 96.31 93 GLU A C 1
ATOM 736 O O . GLU A 1 93 ? 3.094 -12.460 1.816 1.00 96.31 93 GLU A O 1
ATOM 741 N N . PHE A 1 94 ? 4.395 -11.268 0.420 1.00 98.50 94 PHE A N 1
ATOM 742 C CA . PHE A 1 94 ? 4.002 -9.974 0.962 1.00 98.50 94 PHE A CA 1
ATOM 743 C C . PHE A 1 94 ? 2.500 -9.712 0.796 1.00 98.50 94 PHE A C 1
ATOM 745 O O . PHE A 1 94 ? 1.826 -9.314 1.750 1.00 98.50 94 PHE A O 1
ATOM 752 N N . MET A 1 95 ? 1.944 -9.954 -0.397 1.00 98.25 95 MET A N 1
ATOM 753 C CA . MET A 1 95 ? 0.523 -9.708 -0.639 1.00 98.25 95 MET A CA 1
ATOM 754 C C . MET A 1 95 ? -0.378 -10.706 0.082 1.00 98.25 95 MET A C 1
ATOM 756 O O . MET A 1 95 ? -1.439 -10.291 0.546 1.00 98.25 95 MET A O 1
ATOM 760 N N . ALA A 1 96 ? 0.019 -11.977 0.199 1.00 96.12 96 ALA A N 1
ATOM 761 C CA . ALA A 1 96 ? -0.713 -12.956 0.998 1.00 96.12 96 ALA A CA 1
ATOM 762 C C . ALA A 1 96 ? -0.821 -12.484 2.455 1.00 96.12 96 ALA A C 1
ATOM 764 O O . ALA A 1 96 ? -1.924 -12.336 2.976 1.00 96.12 96 ALA A O 1
ATOM 765 N N . PHE A 1 97 ? 0.307 -12.096 3.059 1.00 97.75 97 PHE A N 1
ATOM 766 C CA . PHE A 1 97 ? 0.316 -11.561 4.416 1.00 97.75 97 PHE A CA 1
ATOM 767 C C . PHE A 1 97 ? -0.562 -10.314 4.568 1.00 97.75 97 PHE A C 1
ATOM 769 O O . PHE A 1 97 ? -1.319 -10.205 5.537 1.00 97.75 97 PHE A O 1
ATOM 776 N N . LEU A 1 98 ? -0.482 -9.365 3.627 1.00 97.94 98 LEU A N 1
ATOM 777 C CA . LEU A 1 98 ? -1.305 -8.161 3.695 1.00 97.94 98 LEU A CA 1
ATOM 778 C C . LEU A 1 98 ? -2.802 -8.479 3.617 1.00 97.94 98 LEU A C 1
ATOM 780 O O . LEU A 1 98 ? -3.583 -7.897 4.367 1.00 97.94 98 LEU A O 1
ATOM 784 N N . LEU A 1 99 ? -3.203 -9.382 2.722 1.00 95.00 99 LEU A N 1
ATOM 785 C CA . LEU A 1 99 ? -4.604 -9.760 2.529 1.00 95.00 99 LEU A CA 1
ATOM 786 C C . LEU A 1 99 ? -5.177 -10.529 3.728 1.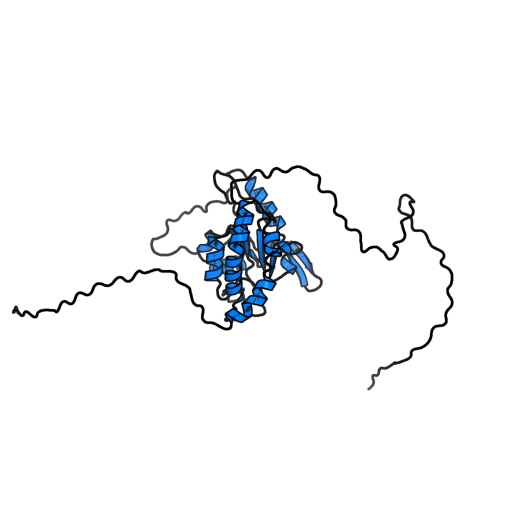00 95.00 99 LEU A C 1
ATOM 788 O O . LEU A 1 99 ? -6.349 -10.342 4.050 1.00 95.00 99 LEU A O 1
ATOM 792 N N . ASP A 1 100 ? -4.357 -11.325 4.414 1.00 94.69 100 ASP A N 1
ATOM 793 C CA . ASP A 1 100 ? -4.782 -12.089 5.593 1.00 94.69 100 ASP A CA 1
ATOM 794 C C . ASP A 1 100 ? -4.953 -11.210 6.843 1.00 94.69 100 ASP A C 1
ATOM 796 O O . ASP A 1 100 ? -5.772 -11.507 7.715 1.00 94.69 100 ASP A O 1
ATOM 800 N N . ASN A 1 101 ? -4.197 -10.112 6.942 1.00 94.75 101 ASN A N 1
ATOM 801 C CA . ASN A 1 101 ? -4.125 -9.299 8.161 1.00 94.75 101 ASN A CA 1
ATOM 802 C C . ASN A 1 101 ? -4.805 -7.926 8.045 1.00 94.75 101 ASN A C 1
ATOM 804 O O . ASN A 1 101 ? -5.153 -7.323 9.066 1.00 94.75 101 ASN A O 1
ATOM 808 N N . PHE A 1 102 ? -5.010 -7.412 6.829 1.00 96.19 102 PHE A N 1
ATOM 809 C CA . PHE A 1 102 ? -5.490 -6.051 6.590 1.00 96.19 102 PHE A CA 1
ATOM 810 C C . PHE A 1 102 ? -6.585 -6.003 5.531 1.00 96.19 102 PHE A C 1
ATOM 812 O O . PHE A 1 102 ? -6.710 -6.856 4.658 1.00 96.19 102 PHE A O 1
ATOM 819 N N . HIS A 1 103 ? -7.361 -4.921 5.556 1.00 96.50 103 HIS A N 1
ATOM 820 C CA . HIS A 1 103 ? -8.141 -4.558 4.382 1.00 96.50 103 HIS A CA 1
ATOM 821 C C . HIS A 1 103 ? -7.184 -3.921 3.377 1.00 96.50 103 HIS A C 1
ATOM 823 O O . HIS A 1 103 ? -6.533 -2.927 3.695 1.00 96.50 103 HIS A O 1
ATOM 829 N N . VAL A 1 104 ? -7.093 -4.481 2.172 1.00 98.19 104 VAL A N 1
ATOM 830 C CA . VAL A 1 104 ? -6.139 -4.016 1.158 1.00 98.19 104 VAL A CA 1
ATOM 831 C C . VAL A 1 104 ? -6.859 -3.293 0.032 1.00 98.19 104 VAL A C 1
ATOM 833 O O . VAL A 1 104 ? -7.834 -3.790 -0.538 1.00 98.19 104 VAL A O 1
ATOM 836 N N . MET A 1 105 ? -6.358 -2.116 -0.313 1.00 98.50 105 MET A N 1
ATOM 837 C CA . MET A 1 105 ? -6.789 -1.332 -1.461 1.00 98.50 105 MET A CA 1
ATOM 838 C C . MET A 1 105 ? -5.604 -1.087 -2.390 1.00 98.50 105 MET A C 1
ATOM 840 O O . MET A 1 105 ? -4.477 -0.917 -1.944 1.00 98.50 105 MET A O 1
ATOM 844 N N . VAL A 1 106 ? -5.867 -1.007 -3.690 1.00 98.69 106 VAL A N 1
ATOM 845 C CA . VAL A 1 106 ? -4.883 -0.525 -4.662 1.00 98.69 106 VAL A CA 1
ATOM 846 C C . VAL A 1 106 ? -5.244 0.885 -5.098 1.00 98.69 106 VAL A C 1
ATOM 848 O O . VAL A 1 106 ? -6.405 1.163 -5.392 1.00 98.69 106 VAL A O 1
ATOM 851 N N . TRP A 1 107 ? -4.251 1.763 -5.200 1.00 98.50 107 TRP A N 1
ATOM 852 C CA . TRP A 1 107 ? -4.420 3.089 -5.782 1.00 98.50 107 TRP A CA 1
ATOM 853 C C . TRP A 1 107 ? -3.235 3.416 -6.679 1.00 98.50 107 TRP A C 1
ATOM 855 O O . TRP A 1 107 ? -2.133 3.627 -6.192 1.00 98.50 107 TRP A O 1
ATOM 865 N N . SER A 1 108 ? -3.461 3.491 -7.990 1.00 97.88 108 SER A N 1
ATOM 866 C CA . SER A 1 108 ? -2.424 3.782 -8.980 1.00 97.88 108 SER A CA 1
ATOM 867 C C . SER A 1 108 ? -2.697 5.080 -9.736 1.00 97.88 108 SER A C 1
ATOM 869 O O . SER A 1 108 ? -3.837 5.391 -10.069 1.00 97.88 108 SER A O 1
ATOM 871 N N . SER A 1 109 ? -1.636 5.808 -10.093 1.00 96.44 109 SER A N 1
ATOM 872 C CA . SER A 1 109 ? -1.697 6.966 -10.998 1.00 96.44 109 SER A CA 1
ATOM 873 C C . SER A 1 109 ? -1.792 6.574 -12.484 1.00 96.44 109 SER A C 1
ATOM 875 O O . SER A 1 109 ? -1.766 7.434 -13.371 1.00 96.44 109 SER A O 1
ATOM 877 N N . ALA A 1 110 ? -1.890 5.281 -12.808 1.00 96.31 110 ALA A N 1
ATOM 878 C CA . ALA A 1 110 ? -2.108 4.801 -14.169 1.00 96.31 110 ALA A CA 1
ATOM 879 C C . ALA A 1 110 ? -3.589 4.893 -14.584 1.00 96.31 110 ALA A C 1
ATOM 881 O O . ALA A 1 110 ? -4.483 4.948 -13.747 1.00 96.31 110 ALA A O 1
ATOM 882 N N . ILE A 1 111 ? -3.857 4.908 -15.892 1.00 95.62 111 ILE A N 1
ATOM 883 C CA . ILE A 1 111 ? -5.228 4.850 -16.430 1.00 95.62 111 ILE A CA 1
ATOM 884 C C . ILE A 1 111 ? -5.862 3.470 -16.192 1.00 95.62 111 ILE A C 1
ATOM 886 O O . ILE A 1 111 ? -5.143 2.471 -16.111 1.00 95.62 111 ILE A O 1
ATOM 890 N N . GLU A 1 112 ? -7.195 3.413 -16.154 1.00 95.81 112 GLU A N 1
ATOM 891 C CA . GLU A 1 112 ? -8.003 2.217 -15.854 1.00 95.81 112 GLU A CA 1
ATOM 892 C C . GLU A 1 112 ? -7.534 0.953 -16.590 1.00 95.81 112 GLU A C 1
ATOM 894 O O . GLU A 1 112 ? -7.324 -0.088 -15.973 1.00 95.81 112 GLU A O 1
ATOM 899 N N . GLN A 1 113 ? -7.285 1.043 -17.900 1.00 95.44 113 GLN A N 1
ATOM 900 C CA . GLN A 1 113 ? -6.878 -0.105 -18.718 1.00 95.44 113 GLN A CA 1
ATOM 901 C C . GLN A 1 113 ? -5.520 -0.673 -18.287 1.00 95.44 113 GLN A C 1
ATOM 903 O O . GLN A 1 113 ? -5.295 -1.882 -18.329 1.00 95.44 113 GLN A O 1
ATOM 908 N N . ASN A 1 114 ? -4.593 0.191 -17.868 1.00 96.12 114 ASN A N 1
ATOM 909 C CA . ASN A 1 114 ? -3.294 -0.244 -17.365 1.00 96.12 114 ASN A CA 1
ATOM 910 C C . ASN A 1 114 ? -3.429 -0.840 -15.966 1.00 96.12 114 ASN A C 1
ATOM 912 O O . ASN A 1 114 ? -2.804 -1.862 -15.695 1.00 96.12 114 ASN A O 1
ATOM 916 N N . VAL A 1 115 ? -4.257 -0.233 -15.111 1.00 97.50 115 VAL A N 1
ATOM 917 C CA . VAL A 1 115 ? -4.544 -0.750 -13.768 1.00 97.50 115 VAL A CA 1
ATOM 918 C C . VAL A 1 115 ? -5.168 -2.136 -13.847 1.00 97.50 115 VAL A C 1
ATOM 920 O O . VAL A 1 115 ? -4.651 -3.042 -13.206 1.00 97.50 115 VAL A O 1
ATOM 923 N N . SER A 1 116 ? -6.182 -2.350 -14.693 1.00 96.00 116 SER A N 1
ATOM 924 C CA . SER A 1 116 ? -6.797 -3.675 -14.852 1.00 96.00 116 SER A CA 1
ATOM 925 C C . SER A 1 116 ? -5.763 -4.730 -15.244 1.00 96.00 116 SER A C 1
ATOM 927 O O . SER A 1 116 ? -5.675 -5.752 -14.577 1.00 96.00 116 SER A O 1
ATOM 929 N N . ARG A 1 117 ? -4.913 -4.462 -16.248 1.00 96.25 117 ARG A N 1
ATOM 930 C CA . ARG A 1 117 ? -3.866 -5.414 -16.667 1.00 96.25 117 ARG A CA 1
ATOM 931 C C . ARG A 1 117 ? -2.869 -5.734 -15.552 1.00 96.25 117 ARG A C 1
ATOM 933 O O . ARG A 1 117 ? -2.454 -6.879 -15.413 1.00 96.25 117 ARG A O 1
ATOM 940 N N . MET A 1 118 ? -2.471 -4.726 -14.776 1.00 97.94 118 MET A N 1
ATOM 941 C CA . MET A 1 118 ? -1.564 -4.898 -13.639 1.00 97.94 118 MET A CA 1
ATOM 942 C C . MET A 1 118 ? -2.206 -5.719 -12.515 1.00 97.94 118 MET A C 1
ATOM 944 O O . MET A 1 118 ? -1.577 -6.646 -12.013 1.00 97.94 118 MET A O 1
ATOM 948 N N . ILE A 1 119 ? -3.464 -5.427 -12.169 1.00 97.75 119 ILE A N 1
ATOM 949 C CA . ILE A 1 119 ? -4.217 -6.181 -11.161 1.00 97.75 119 ILE A CA 1
ATOM 950 C C . ILE A 1 119 ? -4.395 -7.636 -11.592 1.00 97.75 119 ILE A C 1
ATOM 952 O O . ILE A 1 119 ? -4.124 -8.539 -10.807 1.00 97.75 119 ILE A O 1
ATOM 956 N N . ASP A 1 120 ? -4.806 -7.872 -12.837 1.00 95.69 120 ASP A N 1
ATOM 957 C CA . ASP A 1 120 ? -5.020 -9.224 -13.357 1.00 95.69 120 ASP A CA 1
ATOM 958 C C . ASP A 1 120 ? -3.727 -10.043 -13.320 1.00 95.69 120 ASP A C 1
ATOM 960 O O . ASP A 1 120 ? -3.759 -11.224 -12.983 1.00 95.69 120 ASP A O 1
ATOM 964 N N . ARG A 1 121 ? -2.584 -9.398 -13.588 1.00 96.44 121 ARG A N 1
ATOM 965 C CA . ARG A 1 121 ? -1.269 -10.039 -13.554 1.00 96.44 121 ARG A CA 1
ATOM 966 C C . ARG A 1 121 ? -0.828 -10.452 -12.150 1.00 96.44 121 ARG A C 1
ATOM 968 O O . ARG A 1 121 ? -0.275 -11.538 -12.028 1.00 96.44 121 ARG A O 1
ATOM 975 N N . ILE A 1 122 ? -0.998 -9.599 -11.137 1.00 97.06 122 ILE A N 1
ATOM 976 C CA . ILE A 1 122 ? -0.408 -9.847 -9.805 1.00 97.06 122 ILE A CA 1
ATOM 977 C C . ILE A 1 122 ? -1.396 -10.403 -8.775 1.00 97.06 122 ILE A C 1
ATOM 979 O O . ILE A 1 122 ? -0.996 -11.073 -7.830 1.00 97.06 122 ILE A O 1
ATOM 983 N N . PHE A 1 123 ? -2.694 -10.152 -8.949 1.00 95.19 123 PHE A N 1
ATOM 984 C CA . PHE A 1 123 ? -3.723 -10.648 -8.035 1.00 95.19 123 PHE A CA 1
ATOM 985 C C . PHE A 1 123 ? -4.529 -11.805 -8.619 1.00 95.19 123 PHE A C 1
ATOM 987 O O . PHE A 1 123 ? -5.037 -12.626 -7.854 1.00 95.19 123 PHE A O 1
ATOM 994 N N . GLY A 1 124 ? -4.704 -11.873 -9.944 1.00 92.44 124 GLY A N 1
ATOM 995 C CA . GLY A 1 124 ? -5.589 -12.854 -10.571 1.00 92.44 124 GLY A CA 1
ATOM 996 C C . GLY A 1 124 ? -6.972 -12.856 -9.907 1.00 92.44 124 GLY A C 1
ATOM 997 O O . GLY A 1 124 ? -7.614 -11.814 -9.771 1.00 92.44 124 GLY A O 1
ATOM 998 N N . GLN A 1 125 ? -7.423 -14.015 -9.422 1.00 89.69 125 GLN A N 1
ATOM 999 C CA . GLN A 1 125 ? -8.701 -14.127 -8.705 1.00 89.69 125 GLN A CA 1
ATOM 1000 C C . GLN A 1 125 ? -8.702 -13.453 -7.323 1.00 89.69 125 GLN A C 1
ATOM 1002 O O . GLN A 1 125 ? -9.749 -12.963 -6.891 1.00 89.69 125 GLN A O 1
ATOM 1007 N N . ARG A 1 126 ? -7.546 -13.328 -6.651 1.00 91.62 126 ARG A N 1
ATOM 1008 C CA . ARG A 1 126 ? -7.441 -12.680 -5.328 1.00 91.62 126 ARG A CA 1
ATOM 1009 C C . ARG A 1 126 ? -7.811 -11.201 -5.354 1.00 91.62 126 ARG A C 1
ATOM 1011 O O . ARG A 1 126 ? -8.121 -10.637 -4.312 1.00 91.62 126 ARG A O 1
ATOM 1018 N N . ARG A 1 127 ? -7.913 -10.575 -6.534 1.00 92.94 12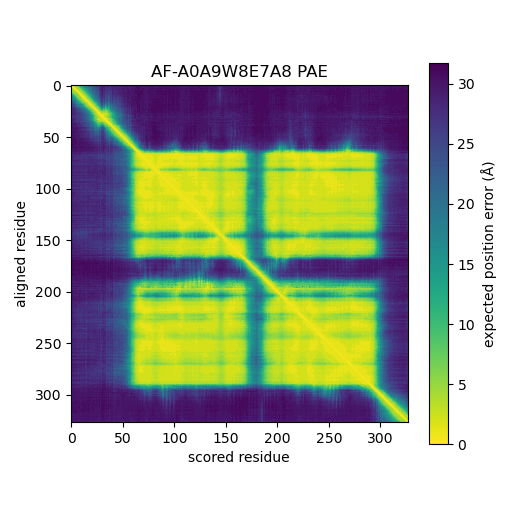7 ARG A N 1
ATOM 1019 C CA . ARG A 1 127 ? -8.421 -9.197 -6.682 1.00 92.94 127 ARG A CA 1
ATOM 1020 C C . ARG A 1 127 ? -9.824 -9.014 -6.089 1.00 92.94 127 ARG A C 1
ATOM 1022 O O . ARG A 1 127 ? -10.236 -7.893 -5.810 1.00 92.94 127 ARG A O 1
ATOM 1029 N N . GLN A 1 128 ? -10.577 -10.103 -5.907 1.00 90.19 128 GLN A N 1
ATOM 1030 C CA . GLN A 1 128 ? -11.880 -10.086 -5.247 1.00 90.19 128 GLN A CA 1
ATOM 1031 C C . GLN A 1 128 ? -11.796 -9.776 -3.744 1.00 90.19 128 GLN A C 1
ATOM 1033 O O . GLN A 1 128 ? -12.792 -9.306 -3.198 1.00 90.19 128 GLN A O 1
ATOM 1038 N N . GLN A 1 129 ? -10.641 -9.988 -3.110 1.00 92.88 129 GLN A N 1
ATOM 1039 C CA . GLN A 1 129 ? -10.386 -9.683 -1.699 1.00 92.88 129 GLN A CA 1
ATOM 1040 C C . GLN A 1 129 ? -10.055 -8.199 -1.470 1.00 92.88 129 GLN A C 1
ATOM 1042 O O . GLN A 1 129 ? -10.206 -7.694 -0.361 1.00 92.88 129 GLN A O 1
ATOM 1047 N N . LEU A 1 130 ? -9.662 -7.470 -2.523 1.00 95.81 130 LEU A N 1
ATOM 1048 C CA . LEU A 1 130 ? -9.389 -6.037 -2.434 1.00 95.81 130 LEU A CA 1
ATOM 1049 C C . LEU A 1 130 ? -10.664 -5.262 -2.082 1.00 95.81 130 LEU A C 1
ATOM 1051 O O . LEU A 1 130 ? -11.713 -5.417 -2.720 1.00 95.81 130 LEU A O 1
ATOM 1055 N N . VAL A 1 131 ? -10.553 -4.353 -1.114 1.00 95.44 131 VAL A N 1
ATOM 1056 C CA . VAL A 1 131 ? -11.656 -3.458 -0.740 1.00 95.44 131 VAL A CA 1
ATOM 1057 C C . VAL A 1 131 ? -11.852 -2.334 -1.741 1.00 95.44 131 VAL A C 1
ATOM 1059 O O . VAL A 1 131 ? -12.917 -1.727 -1.782 1.00 95.44 131 VAL A O 1
ATOM 1062 N N . GLY A 1 132 ? -10.853 -2.049 -2.569 1.00 96.00 132 GLY A N 1
ATOM 1063 C CA . GLY A 1 132 ? -10.945 -1.031 -3.600 1.00 96.00 132 GLY A CA 1
ATOM 1064 C C . GLY A 1 132 ? -9.788 -1.103 -4.579 1.00 96.00 132 GLY A C 1
ATOM 1065 O O . GLY A 1 132 ? -8.698 -1.566 -4.249 1.00 96.00 132 GLY A O 1
ATOM 1066 N N . VAL A 1 133 ? -10.045 -0.627 -5.790 1.00 98.00 133 VAL A N 1
ATOM 1067 C CA . VAL A 1 133 ? -9.027 -0.395 -6.811 1.00 98.00 133 VAL A CA 1
ATOM 1068 C C . VAL A 1 133 ? -9.303 0.977 -7.384 1.00 98.00 133 VAL A C 1
ATOM 1070 O O . VAL A 1 133 ? -10.382 1.196 -7.922 1.00 98.00 133 VAL A O 1
ATOM 1073 N N . TRP A 1 134 ? -8.360 1.898 -7.243 1.00 98.12 134 TRP A N 1
ATOM 1074 C CA . TRP A 1 134 ? -8.434 3.253 -7.769 1.00 98.12 134 TRP A CA 1
ATOM 1075 C C . TRP A 1 134 ? -7.365 3.476 -8.830 1.00 98.12 134 TRP A C 1
ATOM 1077 O O . TRP A 1 134 ? -6.217 3.049 -8.696 1.00 98.12 134 TRP A O 1
ATOM 1087 N N . ASP A 1 135 ? -7.768 4.161 -9.891 1.00 97.75 135 ASP A N 1
ATOM 1088 C CA . ASP A 1 135 ? -6.896 4.593 -10.976 1.00 97.75 135 ASP A CA 1
ATOM 1089 C C . ASP A 1 135 ? -6.689 6.114 -10.949 1.00 97.75 135 ASP A C 1
ATOM 1091 O O . ASP A 1 135 ? -7.144 6.813 -10.039 1.00 97.75 135 ASP A O 1
ATOM 1095 N N . ARG A 1 136 ? -6.021 6.643 -11.978 1.00 96.44 136 ARG A N 1
ATOM 1096 C CA . ARG A 1 136 ? -5.693 8.066 -12.119 1.00 96.44 136 ARG A CA 1
ATOM 1097 C C . ARG A 1 136 ? -6.880 9.014 -11.918 1.00 96.44 136 ARG A C 1
ATOM 1099 O O . ARG A 1 136 ? -6.667 10.137 -11.476 1.00 96.44 136 ARG A O 1
ATOM 1106 N N . ARG A 1 137 ? -8.118 8.610 -12.229 1.00 96.12 137 ARG A N 1
ATOM 1107 C CA . ARG A 1 137 ? -9.314 9.466 -12.052 1.00 96.12 137 ARG A CA 1
ATOM 1108 C C . ARG A 1 137 ? -9.561 9.809 -10.583 1.00 96.12 137 ARG A C 1
ATOM 1110 O O . ARG A 1 137 ? -10.193 10.819 -10.266 1.00 96.12 137 ARG A O 1
ATOM 1117 N N . GLU A 1 138 ? -9.057 8.965 -9.691 1.00 96.62 138 GLU A N 1
ATOM 1118 C CA . GLU A 1 138 ? -9.160 9.156 -8.255 1.00 96.62 138 GLU A CA 1
ATOM 1119 C C . GLU A 1 138 ? -7.983 9.963 -7.679 1.00 96.62 138 GLU A C 1
ATOM 1121 O O . GLU A 1 138 ? -8.083 10.451 -6.557 1.00 96.62 138 GLU A O 1
ATOM 1126 N N . CYS A 1 139 ? -6.922 10.223 -8.451 1.00 95.69 139 CYS A N 1
ATOM 1127 C CA . CYS A 1 139 ? -5.856 11.149 -8.062 1.00 95.69 139 CYS A CA 1
ATOM 1128 C C . CYS A 1 139 ? -6.289 12.620 -8.173 1.00 95.69 139 CYS A C 1
ATOM 1130 O O . CYS A 1 139 ? -7.136 12.986 -8.992 1.00 95.69 139 CYS A O 1
ATOM 1132 N N . ARG A 1 140 ? -5.644 13.476 -7.381 1.00 94.50 140 ARG A N 1
ATOM 1133 C CA . ARG A 1 140 ? -5.682 14.932 -7.525 1.00 94.50 140 ARG A CA 1
ATOM 1134 C C . ARG A 1 140 ? -4.562 15.377 -8.460 1.00 94.50 140 ARG A C 1
ATOM 1136 O O . ARG A 1 140 ? -3.439 14.899 -8.343 1.00 94.50 140 ARG A O 1
ATOM 1143 N N . TYR A 1 141 ? -4.851 16.295 -9.375 1.00 93.19 141 TYR A N 1
ATOM 1144 C CA . TYR A 1 141 ? -3.832 16.904 -10.228 1.00 93.19 141 TYR A CA 1
ATOM 1145 C C . TYR A 1 141 ? -3.315 18.177 -9.567 1.00 93.19 141 TYR A C 1
ATOM 1147 O O . TYR A 1 141 ? -4.095 19.075 -9.251 1.00 93.19 141 TYR A O 1
ATOM 1155 N N . VAL A 1 142 ? -2.004 18.255 -9.367 1.00 90.44 142 VAL A N 1
ATOM 1156 C CA . VAL A 1 142 ? -1.334 19.408 -8.758 1.00 90.44 142 VAL A CA 1
ATOM 1157 C C . VAL A 1 142 ? -0.306 19.953 -9.734 1.00 90.44 142 VAL A C 1
ATOM 1159 O O . VAL A 1 142 ? 0.384 19.184 -10.402 1.00 90.44 142 VAL A O 1
ATOM 1162 N N . ARG A 1 143 ? -0.216 21.281 -9.857 1.00 89.38 143 ARG A N 1
ATOM 1163 C CA . ARG A 1 143 ? 0.784 21.913 -10.725 1.00 89.38 143 ARG A CA 1
ATOM 1164 C C . ARG A 1 143 ? 2.192 21.547 -10.252 1.00 89.38 143 ARG A C 1
ATOM 1166 O O . ARG A 1 143 ? 2.477 21.516 -9.058 1.00 89.38 143 ARG A O 1
ATOM 1173 N N . SER A 1 144 ? 3.057 21.255 -11.209 1.00 84.88 144 SER A N 1
ATOM 1174 C CA . SER A 1 144 ? 4.452 20.882 -11.001 1.00 84.88 144 SER A CA 1
ATOM 1175 C C . SER A 1 144 ? 5.310 21.724 -11.931 1.00 84.88 144 SER A C 1
ATOM 1177 O O . SER A 1 144 ? 5.058 21.750 -13.133 1.00 84.88 144 SER A O 1
ATOM 1179 N N . GLU A 1 145 ? 6.331 22.388 -11.399 1.00 81.25 145 GLU A N 1
ATOM 1180 C CA . GLU A 1 145 ? 7.262 23.187 -12.208 1.00 81.25 145 GLU A CA 1
ATOM 1181 C C . GLU A 1 145 ? 8.046 22.314 -13.194 1.00 81.25 145 GLU A C 1
ATOM 1183 O O . GLU A 1 145 ? 8.322 22.720 -14.317 1.00 81.25 145 GLU A O 1
ATOM 1188 N N . ARG A 1 146 ? 8.343 21.069 -12.804 1.00 78.38 146 ARG A N 1
ATOM 1189 C CA . ARG A 1 146 ? 9.162 20.144 -13.593 1.00 78.38 146 ARG A CA 1
ATOM 1190 C C . ARG A 1 146 ? 8.396 19.454 -14.726 1.00 78.38 146 ARG A C 1
ATOM 1192 O O . ARG A 1 146 ? 8.982 19.139 -15.755 1.00 78.38 146 ARG A O 1
ATOM 1199 N N . SER A 1 147 ? 7.119 19.139 -14.519 1.00 77.12 147 SER A N 1
ATOM 1200 C CA . SER A 1 147 ? 6.332 18.268 -15.415 1.00 77.12 147 SER A CA 1
ATOM 1201 C C . SER A 1 147 ? 5.004 18.883 -15.863 1.00 77.12 147 SER A C 1
ATOM 1203 O O . SER A 1 147 ? 4.169 18.193 -16.447 1.00 77.12 147 SER A O 1
ATOM 1205 N N . GLY A 1 148 ? 4.766 20.158 -15.548 1.00 85.25 148 GLY A N 1
ATOM 1206 C CA . GLY A 1 148 ? 3.481 20.841 -15.706 1.00 85.25 148 GLY A CA 1
ATOM 1207 C C . GLY A 1 148 ? 2.478 20.436 -14.624 1.00 85.25 148 GLY A C 1
ATOM 1208 O O . GLY A 1 148 ? 1.972 21.283 -13.888 1.00 85.25 148 GLY A O 1
ATOM 1209 N N . PHE A 1 149 ? 2.240 19.131 -14.474 1.00 84.81 149 PHE A N 1
ATOM 1210 C CA . PHE A 1 149 ? 1.390 18.560 -13.433 1.00 84.81 149 PHE A CA 1
ATOM 1211 C C . PHE A 1 149 ? 1.997 17.280 -12.846 1.00 84.81 149 PHE A C 1
ATOM 1213 O O . PHE A 1 149 ? 2.711 16.538 -13.525 1.00 84.81 149 PHE A O 1
ATOM 1220 N N . ARG A 1 150 ? 1.687 17.018 -11.577 1.00 89.38 150 ARG A N 1
ATOM 1221 C CA . ARG A 1 150 ? 1.878 15.739 -10.888 1.00 89.38 150 ARG A CA 1
ATOM 1222 C C . ARG A 1 150 ? 0.536 15.241 -10.354 1.00 89.38 150 ARG A C 1
ATOM 1224 O O . ARG A 1 150 ? -0.435 15.997 -10.287 1.00 89.38 150 ARG A O 1
ATOM 1231 N N . THR A 1 151 ? 0.482 13.967 -9.992 1.00 93.38 151 THR A N 1
ATOM 1232 C CA . THR A 1 151 ? -0.704 13.350 -9.393 1.00 93.38 151 THR A CA 1
ATOM 1233 C C . THR A 1 151 ? -0.463 13.055 -7.925 1.00 93.38 151 THR A C 1
ATOM 1235 O O . THR A 1 151 ? 0.527 12.406 -7.606 1.00 93.38 151 THR A O 1
ATOM 1238 N N . GLU A 1 152 ? -1.403 13.436 -7.073 1.00 95.19 152 GLU A N 1
ATOM 1239 C CA . GLU A 1 152 ? -1.394 13.138 -5.643 1.00 95.19 152 GLU A CA 1
ATOM 1240 C C . GLU A 1 152 ? -2.544 12.190 -5.269 1.00 95.19 152 GLU A C 1
ATOM 1242 O O . GLU A 1 152 ? -3.610 12.175 -5.896 1.00 95.19 152 GLU A O 1
ATOM 1247 N N . LYS A 1 153 ? -2.319 11.378 -4.241 1.00 96.69 153 LYS A N 1
ATOM 1248 C CA . LYS A 1 153 ? -3.219 10.383 -3.662 1.00 96.69 153 LYS A CA 1
ATOM 1249 C C . LYS A 1 153 ? -3.733 10.904 -2.324 1.00 96.69 153 LYS A C 1
ATOM 1251 O O . LYS A 1 153 ? -3.328 10.464 -1.254 1.00 96.69 153 LYS A O 1
ATOM 1256 N N . GLU A 1 154 ? -4.617 11.891 -2.409 1.00 94.81 154 GLU A N 1
ATOM 1257 C CA . GLU A 1 154 ? -5.169 12.593 -1.249 1.00 94.81 154 GLU A CA 1
ATOM 1258 C C . GLU A 1 154 ? -6.036 11.652 -0.384 1.00 94.81 154 GLU A C 1
ATOM 1260 O O . GLU A 1 154 ? -7.169 11.323 -0.751 1.00 94.81 154 GLU A O 1
ATOM 1265 N N . LEU A 1 155 ? -5.520 11.188 0.763 1.00 96.31 155 LEU A N 1
ATOM 1266 C CA . LEU A 1 155 ? -6.175 10.146 1.572 1.00 96.31 155 LEU A CA 1
ATOM 1267 C C . LEU A 1 155 ? -7.567 10.551 2.081 1.00 96.31 155 LEU A C 1
ATOM 1269 O O . LEU A 1 155 ? -8.450 9.697 2.209 1.00 96.31 155 LEU A O 1
ATOM 1273 N N . THR A 1 156 ? -7.810 11.849 2.278 1.00 95.62 156 THR A N 1
ATOM 1274 C CA . THR A 1 156 ? -9.136 12.416 2.592 1.00 95.62 156 THR A CA 1
ATOM 1275 C C . THR A 1 156 ? -10.209 11.962 1.606 1.00 95.62 156 THR A C 1
ATOM 1277 O O . THR A 1 156 ? -11.353 11.737 2.009 1.00 95.62 156 THR A O 1
ATOM 1280 N N . ARG A 1 157 ? -9.858 11.731 0.333 1.00 95.00 157 ARG A N 1
ATOM 1281 C CA . ARG A 1 157 ? -10.788 11.234 -0.685 1.00 95.00 157 ARG A CA 1
ATOM 1282 C C . ARG A 1 157 ? -11.289 9.830 -0.358 1.00 95.00 157 ARG A C 1
ATOM 1284 O O . ARG A 1 157 ? -12.480 9.558 -0.527 1.00 95.00 157 ARG A O 1
ATOM 1291 N N . VAL A 1 158 ? -10.415 8.949 0.139 1.00 95.31 158 VAL A N 1
ATOM 1292 C CA . VAL A 1 158 ? -10.782 7.593 0.594 1.00 95.31 158 VAL A CA 1
ATOM 1293 C C . VAL A 1 158 ? -11.726 7.692 1.778 1.00 95.31 158 VAL A C 1
ATOM 1295 O O . VAL A 1 158 ? -12.777 7.049 1.791 1.00 95.31 158 VAL A O 1
ATOM 1298 N N . TRP A 1 159 ? -11.393 8.541 2.747 1.00 94.25 159 TRP A N 1
ATOM 1299 C CA . TRP A 1 159 ? -12.180 8.708 3.964 1.00 94.25 159 TRP A CA 1
ATOM 1300 C C . TRP A 1 159 ? -13.576 9.245 3.649 1.00 94.25 159 TRP A C 1
ATOM 1302 O O . TRP A 1 159 ? -14.572 8.654 4.075 1.00 94.25 159 TRP A O 1
ATOM 1312 N N . TYR A 1 160 ? -13.659 10.278 2.809 1.00 92.75 160 TYR A N 1
ATOM 1313 C CA . TYR A 1 160 ? -14.910 10.869 2.350 1.00 92.75 160 TYR A CA 1
ATOM 1314 C C . TYR A 1 160 ? -15.780 9.865 1.585 1.00 92.75 160 TYR A C 1
ATOM 1316 O O . TYR A 1 160 ? -16.936 9.649 1.954 1.00 92.75 160 TYR A O 1
ATOM 1324 N N . LYS A 1 161 ? -15.231 9.174 0.575 1.00 91.19 161 LYS A N 1
ATOM 1325 C CA . LYS A 1 161 ? -15.984 8.153 -0.175 1.00 91.19 161 LYS A CA 1
ATOM 1326 C C . LYS A 1 161 ? -16.413 6.987 0.717 1.00 91.19 161 LYS A C 1
ATOM 1328 O O . LYS A 1 161 ? -17.521 6.478 0.558 1.00 91.19 161 LYS A O 1
ATOM 1333 N N . SER A 1 162 ? -15.594 6.591 1.695 1.00 89.94 162 SER A N 1
ATOM 1334 C CA . SER A 1 162 ? -15.972 5.557 2.667 1.00 89.94 162 SER A CA 1
ATOM 1335 C C . SER A 1 162 ? -17.163 5.988 3.530 1.00 89.94 162 SER A C 1
ATOM 1337 O O . SER A 1 162 ? -18.084 5.197 3.740 1.00 89.94 162 SER A O 1
ATOM 1339 N N . ALA A 1 163 ? -17.196 7.254 3.964 1.00 87.56 163 ALA A N 1
ATOM 1340 C CA . ALA A 1 163 ? -18.293 7.825 4.737 1.00 87.56 163 ALA A CA 1
ATOM 1341 C C . ALA A 1 163 ? -19.581 7.934 3.904 1.00 87.56 163 ALA A C 1
ATOM 1343 O O . ALA A 1 163 ? -20.657 7.578 4.387 1.00 87.56 163 ALA A O 1
ATOM 1344 N N . GLN A 1 164 ? -19.471 8.332 2.632 1.00 86.19 164 GLN A N 1
ATOM 1345 C CA . GLN A 1 164 ? -20.599 8.338 1.698 1.00 86.19 164 GLN A CA 1
ATOM 1346 C C . GLN A 1 164 ? -21.176 6.934 1.494 1.00 86.19 164 GLN A C 1
ATOM 1348 O O . GLN A 1 164 ? -22.378 6.733 1.656 1.00 86.19 164 GLN A O 1
ATOM 1353 N N . LEU A 1 165 ? -20.331 5.936 1.202 1.00 84.12 165 LEU A N 1
ATOM 1354 C CA . LEU A 1 165 ? -20.765 4.543 1.054 1.00 84.12 165 LEU A CA 1
ATOM 1355 C C . LEU A 1 165 ? -21.487 4.056 2.309 1.00 84.12 165 LEU A C 1
ATOM 1357 O O . LEU A 1 165 ? -22.528 3.408 2.210 1.00 84.12 165 LEU A O 1
ATOM 1361 N N . LYS A 1 166 ? -20.978 4.419 3.489 1.00 79.38 166 LYS A N 1
ATOM 1362 C CA . LYS A 1 166 ? -21.621 4.190 4.785 1.00 79.38 166 LYS A CA 1
ATOM 1363 C C . LYS A 1 166 ? -23.050 4.722 4.843 1.00 79.38 166 LYS A C 1
ATOM 1365 O O . LYS A 1 166 ? -23.946 3.959 5.204 1.00 79.38 166 LYS A O 1
ATOM 1370 N N . ALA A 1 167 ? -23.232 5.986 4.461 1.00 75.44 167 ALA A N 1
ATOM 1371 C CA . ALA A 1 167 ? -24.499 6.708 4.508 1.00 75.44 167 ALA A CA 1
ATOM 1372 C C . ALA A 1 167 ? -25.527 6.221 3.473 1.00 75.44 167 ALA A C 1
ATOM 1374 O O . ALA A 1 167 ? -26.724 6.398 3.679 1.00 75.44 167 ALA A O 1
ATOM 1375 N N . THR A 1 168 ? -25.096 5.575 2.382 1.00 70.50 168 THR A N 1
ATOM 1376 C CA . THR A 1 168 ? -26.045 4.996 1.418 1.00 70.50 168 THR A CA 1
ATOM 1377 C C . THR A 1 168 ? -26.848 3.841 2.047 1.00 70.50 168 THR A C 1
ATOM 1379 O O . THR A 1 168 ? -26.245 2.910 2.606 1.00 70.50 168 THR A O 1
ATOM 1382 N N . PRO A 1 169 ? -28.196 3.848 1.958 1.00 59.84 169 PRO A N 1
ATOM 1383 C CA . PRO A 1 169 ? -29.028 2.720 2.372 1.00 59.84 169 PRO A CA 1
ATOM 1384 C C . PRO A 1 169 ? -28.641 1.430 1.635 1.00 59.84 169 PRO A C 1
ATOM 1386 O O . PRO A 1 169 ? -28.046 1.480 0.554 1.00 59.84 169 PRO A O 1
ATOM 1389 N N . LYS A 1 170 ? -28.999 0.264 2.197 1.00 54.38 170 LYS A N 1
ATOM 1390 C CA . LYS A 1 170 ? -28.891 -1.054 1.537 1.00 54.38 170 LYS A CA 1
ATOM 1391 C C . LYS A 1 170 ? -29.745 -1.061 0.251 1.00 54.38 170 LYS A C 1
ATOM 1393 O O . LYS A 1 170 ? -30.878 -1.515 0.258 1.00 54.38 170 LYS A O 1
ATOM 1398 N N . GLY A 1 171 ? -29.232 -0.484 -0.831 1.00 39.91 171 GLY A N 1
ATOM 1399 C CA . GLY A 1 171 ? -29.991 -0.234 -2.062 1.00 39.91 171 GLY A CA 1
ATOM 1400 C C . GLY A 1 171 ? -29.203 0.445 -3.185 1.00 39.91 171 GLY A C 1
ATOM 1401 O O . GLY A 1 171 ? -29.649 0.436 -4.331 1.00 39.91 171 GLY A O 1
ATOM 1402 N N . GLY A 1 172 ? -28.004 0.974 -2.908 1.00 35.28 172 GLY A N 1
ATOM 1403 C CA . GLY A 1 172 ? -27.083 1.424 -3.951 1.00 35.28 172 GLY A CA 1
ATOM 1404 C C . GLY A 1 172 ? -26.567 0.239 -4.765 1.00 35.28 172 GLY A C 1
ATOM 1405 O O . GLY A 1 172 ? -25.610 -0.421 -4.367 1.00 35.28 172 GLY A O 1
ATOM 1406 N N . ARG A 1 173 ? -27.220 -0.048 -5.895 1.00 39.81 173 ARG A N 1
ATOM 1407 C CA . ARG A 1 173 ? -26.777 -1.021 -6.899 1.00 39.81 173 ARG A CA 1
ATOM 1408 C C . ARG A 1 173 ? -25.348 -0.687 -7.353 1.00 39.81 173 ARG A C 1
ATOM 1410 O O . ARG A 1 173 ? -25.161 0.013 -8.339 1.00 39.81 173 ARG A O 1
ATOM 1417 N N . PHE A 1 174 ? -24.342 -1.308 -6.750 1.00 37.25 174 PHE A N 1
ATOM 1418 C CA . PHE A 1 174 ? -23.434 -2.040 -7.618 1.00 37.25 174 PHE A CA 1
ATOM 1419 C C . PHE A 1 174 ? -24.248 -3.239 -8.056 1.00 37.25 174 PHE A C 1
ATOM 1421 O O . PHE A 1 174 ? -24.581 -4.103 -7.246 1.00 37.25 174 PHE A O 1
ATOM 1428 N N . SER A 1 175 ? -24.697 -3.220 -9.308 1.00 33.34 175 SER A N 1
ATOM 1429 C CA . SER A 1 175 ? -25.234 -4.408 -9.941 1.00 33.34 175 SER A CA 1
ATOM 1430 C C . SER A 1 175 ? -24.256 -5.535 -9.632 1.00 33.34 175 SER A C 1
ATOM 1432 O O . SER A 1 175 ? -23.139 -5.559 -10.147 1.00 33.34 175 SER A O 1
ATOM 1434 N N . ARG A 1 176 ? -24.680 -6.482 -8.783 1.00 31.98 176 ARG A N 1
ATOM 1435 C CA . ARG A 1 176 ? -24.246 -7.865 -8.934 1.00 31.98 176 ARG A CA 1
ATOM 1436 C C . ARG A 1 176 ? -24.423 -8.094 -10.423 1.00 31.98 176 ARG A C 1
ATOM 1438 O O . ARG A 1 176 ? -25.550 -7.971 -10.913 1.00 31.98 176 ARG A O 1
ATOM 1445 N N . ALA A 1 177 ? -23.315 -8.209 -11.158 1.00 32.69 177 ALA A N 1
ATOM 1446 C CA . ALA A 1 177 ? -23.392 -8.558 -12.560 1.00 32.69 177 ALA A CA 1
ATOM 1447 C C . ALA A 1 177 ? -24.372 -9.725 -12.601 1.00 32.69 177 ALA A C 1
ATOM 1449 O O . ALA A 1 177 ? -24.181 -10.681 -11.847 1.00 32.69 177 ALA A O 1
ATOM 1450 N N . LYS A 1 178 ? -25.485 -9.579 -13.333 1.00 34.88 178 LYS A N 1
ATOM 1451 C CA . LYS A 1 178 ? -26.350 -10.724 -13.587 1.00 34.88 178 LYS A CA 1
ATOM 1452 C C . LYS A 1 178 ? -25.408 -11.767 -14.161 1.00 34.88 178 LYS A C 1
ATOM 1454 O O . LYS A 1 178 ? -24.827 -11.564 -15.227 1.00 34.88 178 LYS A O 1
ATOM 1459 N N . ASP A 1 179 ? -25.164 -12.789 -13.361 1.00 40.53 179 ASP A N 1
ATOM 1460 C CA . ASP A 1 179 ? -24.390 -13.945 -13.736 1.00 40.53 179 ASP A CA 1
ATOM 1461 C C . ASP A 1 179 ? -25.326 -14.751 -14.629 1.00 40.53 179 ASP A C 1
ATOM 1463 O O . ASP A 1 179 ? -26.078 -15.609 -14.181 1.00 40.53 179 ASP A O 1
ATOM 1467 N N . SER A 1 180 ? -25.450 -14.304 -15.879 1.00 37.66 180 SER A N 1
ATOM 1468 C CA . SER A 1 180 ? -26.350 -14.879 -16.875 1.00 37.66 180 SER A CA 1
ATOM 1469 C C . SER A 1 180 ? -25.653 -15.984 -17.663 1.00 37.66 180 SER A C 1
ATOM 1471 O O . SER A 1 180 ? -25.817 -16.085 -18.874 1.00 37.66 180 SER A O 1
ATOM 1473 N N . GLY A 1 181 ? -24.849 -16.795 -16.988 1.00 40.62 181 GLY A N 1
ATOM 1474 C CA . GLY A 1 181 ? -24.232 -17.967 -17.578 1.00 40.62 181 GLY A CA 1
ATOM 1475 C C . GLY A 1 181 ? -23.719 -18.857 -16.469 1.00 40.62 181 GLY A C 1
ATOM 1476 O O . GLY A 1 181 ? -22.784 -18.481 -15.772 1.00 40.62 181 GLY A O 1
ATOM 1477 N N . LYS A 1 182 ? -24.334 -20.031 -16.299 1.00 36.47 182 LYS A N 1
ATOM 1478 C CA . LYS A 1 182 ? -23.701 -21.115 -15.545 1.00 36.47 182 LYS A CA 1
ATOM 1479 C C . LYS A 1 182 ? -22.278 -21.285 -16.107 1.00 36.47 182 LYS A C 1
ATOM 1481 O O . LYS A 1 182 ? -22.155 -21.350 -17.334 1.00 36.47 182 LYS A O 1
ATOM 1486 N N . PRO A 1 183 ? -21.223 -21.330 -15.277 1.00 43.06 183 PRO A N 1
ATOM 1487 C CA . PRO A 1 183 ? -19.906 -21.711 -15.763 1.00 43.06 183 PRO A CA 1
ATOM 1488 C C . PRO A 1 183 ? -20.036 -23.082 -16.430 1.00 43.06 183 PRO A C 1
ATOM 1490 O O . PRO A 1 183 ? -20.599 -23.995 -15.826 1.00 43.06 183 PRO A O 1
ATOM 1493 N N . MET A 1 184 ? -19.562 -23.226 -17.669 1.00 48.50 184 MET A N 1
ATOM 1494 C CA . MET A 1 184 ? -19.246 -24.562 -18.172 1.00 48.50 184 MET A CA 1
ATOM 1495 C C . MET A 1 184 ? -18.209 -25.150 -17.215 1.00 48.50 184 MET A C 1
ATOM 1497 O O . MET A 1 184 ? -17.185 -24.512 -16.952 1.00 48.50 184 MET A O 1
ATOM 1501 N N . GLU A 1 185 ? -18.497 -26.322 -16.653 1.00 44.03 185 GLU A N 1
ATOM 1502 C CA . GLU A 1 185 ? -17.532 -27.055 -15.838 1.00 44.03 185 GLU A CA 1
ATOM 1503 C C . GLU A 1 185 ? -16.222 -27.212 -16.624 1.00 44.03 185 GLU A C 1
ATOM 1505 O O . GLU A 1 185 ? -16.220 -27.660 -17.768 1.00 44.03 185 GLU A O 1
ATOM 1510 N N . GLY A 1 186 ? -15.106 -26.797 -16.017 1.00 56.31 186 GLY A N 1
ATOM 1511 C CA . GLY A 1 186 ? -13.760 -27.085 -16.521 1.00 56.31 186 GLY A CA 1
ATOM 1512 C C . GLY A 1 186 ? -12.978 -25.936 -17.169 1.00 56.31 186 GLY A C 1
ATOM 1513 O O . GLY A 1 186 ? -11.785 -26.116 -17.397 1.00 56.31 186 GLY A O 1
ATOM 1514 N N . ILE A 1 187 ? -13.556 -24.750 -17.417 1.00 52.88 187 ILE A N 1
ATOM 1515 C CA . ILE A 1 187 ? -12.795 -23.587 -17.933 1.00 52.88 187 ILE A CA 1
ATOM 1516 C C . ILE A 1 18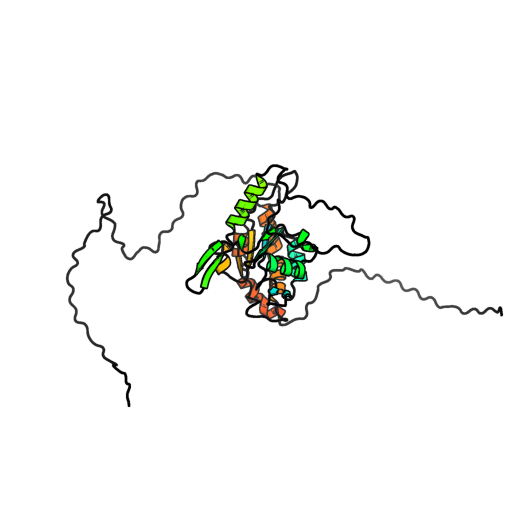7 ? -13.084 -22.337 -17.086 1.00 52.88 187 ILE A C 1
ATOM 1518 O O . ILE A 1 187 ? -14.226 -21.870 -17.062 1.00 52.88 187 ILE A O 1
ATOM 1522 N N . PRO A 1 188 ? -12.081 -21.736 -16.410 1.00 57.56 188 PRO A N 1
ATOM 1523 C CA . PRO A 1 188 ? -12.273 -20.471 -15.711 1.00 57.56 188 PRO A CA 1
ATOM 1524 C C . PRO A 1 188 ? -12.727 -19.391 -16.697 1.00 57.56 188 PRO A C 1
ATOM 1526 O O . PRO A 1 188 ? -12.029 -19.089 -17.666 1.00 57.56 188 PRO A O 1
ATOM 1529 N N . ALA A 1 189 ? -13.892 -18.790 -16.448 1.00 60.72 189 ALA A N 1
ATOM 1530 C CA . ALA A 1 189 ? -14.370 -17.671 -17.249 1.00 60.72 189 ALA A CA 1
ATOM 1531 C C . ALA A 1 189 ? -13.315 -16.541 -17.280 1.00 60.72 189 ALA A C 1
ATOM 1533 O O . ALA A 1 189 ? -12.677 -16.277 -16.252 1.00 60.72 189 ALA A O 1
ATOM 1534 N N . PRO A 1 190 ? -13.146 -15.833 -18.416 1.00 67.69 190 PRO A N 1
ATOM 1535 C CA . PRO A 1 190 ? -12.206 -14.724 -18.507 1.00 67.69 190 PRO A CA 1
ATOM 1536 C C . PRO A 1 190 ? -12.461 -13.692 -17.405 1.00 67.69 190 PRO A C 1
ATOM 1538 O O . PRO A 1 190 ? -13.605 -13.300 -17.144 1.00 67.69 190 PRO A O 1
ATOM 1541 N N . LEU A 1 191 ? -11.390 -13.216 -16.766 1.00 75.12 191 LEU A N 1
ATOM 1542 C CA . LEU A 1 191 ? -11.483 -12.146 -15.779 1.00 75.12 191 LEU A CA 1
ATOM 1543 C C . LEU A 1 191 ? -12.063 -10.886 -16.441 1.00 75.12 191 LEU A C 1
ATOM 1545 O O . LEU A 1 191 ? -11.449 -10.293 -17.324 1.00 75.12 191 LEU A O 1
ATOM 1549 N N . ARG A 1 192 ? -13.248 -10.441 -15.999 1.00 78.25 192 ARG A N 1
ATOM 1550 C CA . ARG A 1 192 ? -13.807 -9.146 -16.435 1.00 78.25 192 ARG A CA 1
ATOM 1551 C C . ARG A 1 192 ? -12.864 -8.004 -16.030 1.00 78.25 192 ARG A C 1
ATOM 1553 O O . ARG A 1 192 ? -12.304 -8.100 -14.937 1.00 78.25 192 ARG A O 1
ATOM 1560 N N . PRO A 1 193 ? -12.728 -6.918 -16.812 1.00 77.25 193 PRO A N 1
ATOM 1561 C CA . PRO A 1 193 ? -11.880 -5.792 -16.429 1.00 77.25 193 PRO A CA 1
ATOM 1562 C C . PRO A 1 193 ? -12.256 -5.213 -15.062 1.00 77.25 193 PRO A C 1
ATOM 1564 O O . PRO A 1 193 ? -13.442 -5.050 -14.751 1.00 77.25 193 PRO A O 1
ATOM 1567 N N . VAL A 1 194 ? -11.248 -4.896 -14.249 1.00 81.62 194 VAL A N 1
ATOM 1568 C CA . VAL A 1 194 ? -11.449 -4.224 -12.961 1.00 81.62 194 VAL A CA 1
ATOM 1569 C C . VAL A 1 194 ? -11.850 -2.778 -13.218 1.00 81.62 194 VAL A C 1
ATOM 1571 O O . VAL A 1 194 ? -11.195 -2.079 -13.986 1.00 81.62 194 VAL A O 1
ATOM 1574 N N . ARG A 1 195 ? -12.921 -2.329 -12.558 1.00 82.12 195 ARG A N 1
ATOM 1575 C CA . ARG A 1 195 ? -13.366 -0.933 -12.591 1.00 82.12 195 ARG A CA 1
ATOM 1576 C C . ARG A 1 195 ? -12.903 -0.196 -11.349 1.00 82.12 195 ARG A C 1
ATOM 1578 O O . ARG A 1 195 ? -12.864 -0.788 -10.269 1.00 82.12 195 ARG A O 1
ATOM 1585 N N . SER A 1 196 ? -12.627 1.097 -11.504 1.00 88.00 196 SER A N 1
ATOM 1586 C CA . SER A 1 196 ? -12.309 1.953 -10.362 1.00 88.00 196 SER A CA 1
ATOM 1587 C C . SER A 1 196 ? -13.477 2.011 -9.377 1.00 88.00 196 SER A C 1
ATOM 1589 O O . SER A 1 196 ? -14.618 2.265 -9.771 1.00 88.00 196 SER A O 1
ATOM 1591 N N . GLY A 1 197 ? -13.211 1.776 -8.095 1.00 88.19 197 GLY A N 1
ATOM 1592 C CA . GLY A 1 197 ? -14.230 1.832 -7.054 1.00 88.19 197 GLY A CA 1
ATOM 1593 C C . GLY A 1 197 ? -13.723 1.437 -5.673 1.00 88.19 197 GLY A C 1
ATOM 1594 O O . GLY A 1 197 ? -12.687 0.791 -5.526 1.00 88.19 197 GLY A O 1
ATOM 1595 N N . LEU A 1 198 ? -14.487 1.833 -4.654 1.00 89.69 198 LEU A N 1
ATOM 1596 C CA . LEU A 1 198 ? -14.300 1.445 -3.256 1.00 89.69 198 LEU A CA 1
ATOM 1597 C C . LEU A 1 198 ? -15.537 0.664 -2.796 1.00 89.69 198 LEU A C 1
ATOM 1599 O O . LEU A 1 198 ? -16.668 1.058 -3.085 1.00 89.69 198 LEU A O 1
ATOM 1603 N N . ARG A 1 199 ? -15.331 -0.451 -2.098 1.00 87.38 199 ARG A N 1
ATOM 1604 C CA . ARG A 1 199 ? -16.392 -1.323 -1.595 1.00 87.38 199 ARG A CA 1
ATOM 1605 C C . ARG A 1 199 ? -16.810 -0.911 -0.191 1.00 87.38 199 ARG A C 1
ATOM 1607 O O . ARG A 1 199 ? -16.001 -0.495 0.639 1.00 87.38 199 ARG A O 1
ATOM 1614 N N . LYS A 1 200 ? -18.098 -1.086 0.090 1.00 83.88 200 LYS A N 1
ATOM 1615 C CA . LYS A 1 200 ? -18.646 -0.946 1.437 1.00 83.88 200 LYS A CA 1
ATOM 1616 C C . LYS A 1 200 ? -18.191 -2.147 2.277 1.00 83.88 200 LYS A C 1
ATOM 1618 O O . LYS A 1 200 ? -18.434 -3.280 1.878 1.00 83.88 200 LYS A O 1
ATOM 1623 N N . CYS A 1 201 ? -17.531 -1.897 3.407 1.00 84.44 201 CYS A N 1
ATOM 1624 C CA . CYS A 1 201 ? -16.983 -2.948 4.274 1.00 84.44 201 CYS A CA 1
ATOM 1625 C C . CYS A 1 201 ? -17.706 -2.966 5.629 1.00 84.44 201 CYS A C 1
ATOM 1627 O O . CYS A 1 201 ? -17.975 -1.900 6.188 1.00 84.44 201 CYS A O 1
ATOM 1629 N N . GLU A 1 202 ? -18.021 -4.150 6.157 1.00 81.31 202 GLU A N 1
ATOM 1630 C CA . GLU A 1 202 ? -18.760 -4.353 7.412 1.00 81.31 202 GLU A CA 1
ATOM 1631 C C . GLU A 1 202 ? -17.862 -4.941 8.512 1.00 81.31 202 GLU A C 1
ATOM 1633 O O . GLU A 1 202 ? -17.080 -5.845 8.259 1.00 81.31 202 GLU A O 1
ATOM 1638 N N . ILE A 1 203 ? -18.018 -4.461 9.750 1.00 77.19 203 ILE A N 1
ATOM 1639 C CA . ILE A 1 203 ? -17.393 -4.991 10.982 1.00 77.19 203 ILE A CA 1
ATOM 1640 C C . ILE A 1 203 ? -18.384 -5.926 11.714 1.00 77.19 203 ILE A C 1
ATOM 1642 O O . ILE A 1 203 ? -18.310 -6.129 12.926 1.00 77.19 203 ILE A O 1
ATOM 1646 N N . GLY A 1 204 ? -19.375 -6.454 10.989 1.00 73.12 204 GLY A N 1
ATOM 1647 C CA . GLY A 1 204 ? -20.467 -7.267 11.524 1.00 73.12 204 GLY A CA 1
ATOM 1648 C C . GLY A 1 204 ? -21.653 -6.459 12.068 1.00 73.12 204 GLY A C 1
ATOM 1649 O O . GLY A 1 204 ? -21.574 -5.252 12.309 1.00 73.12 204 GLY A O 1
ATOM 1650 N N . LYS A 1 205 ? -22.793 -7.147 12.244 1.00 73.31 205 LYS A N 1
ATOM 1651 C CA . LYS A 1 205 ? -24.066 -6.589 12.751 1.00 73.31 205 LYS A CA 1
ATOM 1652 C C . LYS A 1 205 ? -24.551 -5.340 11.988 1.00 73.31 205 LYS A C 1
ATOM 1654 O O . LYS A 1 205 ? -25.141 -4.440 12.577 1.00 73.31 205 LYS A O 1
ATOM 1659 N N . GLY A 1 206 ? -24.270 -5.256 10.683 1.00 73.69 206 GLY A N 1
ATOM 1660 C CA . GLY A 1 206 ? -24.633 -4.109 9.842 1.00 73.69 206 GLY A CA 1
ATOM 1661 C C . GLY A 1 206 ? -23.866 -2.816 10.149 1.00 73.69 206 GLY A C 1
ATOM 1662 O O . GLY A 1 206 ? -24.218 -1.760 9.622 1.00 73.69 206 GLY A O 1
ATOM 1663 N N . LYS A 1 207 ? -22.820 -2.870 10.988 1.00 79.81 207 LYS A N 1
ATOM 1664 C CA . LYS A 1 207 ? -21.934 -1.733 11.243 1.00 79.81 207 LYS A CA 1
ATOM 1665 C C . LYS A 1 207 ? -20.847 -1.706 10.185 1.00 79.81 207 LYS A C 1
ATOM 1667 O O . LYS A 1 207 ? -20.092 -2.656 10.026 1.00 79.81 207 LYS A O 1
ATOM 1672 N N . PHE A 1 208 ? -20.732 -0.590 9.489 1.00 84.00 208 PHE A N 1
ATOM 1673 C CA . PHE A 1 208 ? -19.736 -0.429 8.439 1.00 84.00 208 PHE A CA 1
ATOM 1674 C C . PHE A 1 208 ? -18.403 0.107 8.982 1.00 84.00 208 PHE A C 1
ATOM 1676 O O . PHE A 1 208 ? -18.357 0.744 10.042 1.00 84.00 208 PHE A O 1
ATOM 1683 N N . ILE A 1 209 ? -17.329 -0.061 8.216 1.00 87.31 209 ILE A N 1
ATOM 1684 C CA . ILE A 1 209 ? -16.021 0.559 8.464 1.00 87.31 209 ILE A CA 1
ATOM 1685 C C . ILE A 1 209 ? -16.026 2.009 7.971 1.00 87.31 209 ILE A C 1
ATOM 1687 O O . ILE A 1 209 ? -16.665 2.332 6.974 1.00 87.31 209 ILE A O 1
ATOM 1691 N N . SER A 1 210 ? -15.382 2.913 8.715 1.00 87.50 210 SER A N 1
ATOM 1692 C CA . SER A 1 210 ? -15.023 4.248 8.215 1.00 87.50 210 SER A CA 1
ATOM 1693 C C . SER A 1 210 ? -13.514 4.279 8.118 1.00 87.50 210 SER A C 1
ATOM 1695 O O . SER A 1 210 ? -12.852 4.081 9.136 1.00 87.50 210 SER A O 1
ATOM 1697 N N . TRP A 1 211 ? -12.993 4.539 6.929 1.00 94.00 211 TRP A N 1
ATOM 1698 C CA . TRP A 1 211 ? -11.570 4.795 6.764 1.00 94.00 211 TRP A CA 1
ATOM 1699 C C . TRP A 1 211 ? -11.285 6.237 7.179 1.00 94.00 211 TRP A C 1
ATOM 1701 O O . TRP A 1 211 ?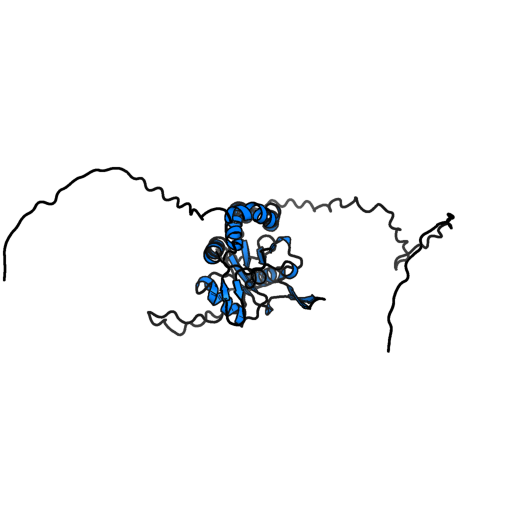 -12.091 7.130 6.907 1.00 94.00 211 TRP A O 1
ATOM 1711 N N . LYS A 1 212 ? -10.191 6.436 7.908 1.00 94.81 212 LYS A N 1
ATOM 1712 C CA . LYS A 1 212 ? -9.723 7.699 8.485 1.00 94.81 212 LYS A CA 1
ATOM 1713 C C . LYS A 1 212 ? -8.195 7.683 8.538 1.00 94.81 212 LYS A C 1
ATOM 1715 O O . LYS A 1 212 ? -7.575 6.639 8.344 1.00 94.81 212 LYS A O 1
ATOM 1720 N N . GLN A 1 213 ? -7.593 8.816 8.883 1.00 95.88 213 GLN A N 1
ATOM 1721 C CA . GLN A 1 213 ? -6.143 8.921 9.064 1.00 95.88 213 GLN A CA 1
ATOM 1722 C C . GLN A 1 213 ? -5.591 7.868 10.033 1.00 95.88 213 GLN A C 1
ATOM 1724 O O . GLN A 1 213 ? -4.669 7.136 9.700 1.00 95.88 213 GLN A O 1
ATOM 1729 N N . MET A 1 214 ? -6.234 7.726 11.190 1.00 95.38 214 MET A N 1
ATOM 1730 C CA . MET A 1 214 ? -5.819 6.841 12.283 1.00 95.38 214 MET A CA 1
ATOM 1731 C C . MET A 1 214 ? -5.858 5.337 11.978 1.00 95.38 214 MET A C 1
ATOM 1733 O O . MET A 1 214 ? -5.354 4.554 12.775 1.00 95.38 214 MET A O 1
ATOM 1737 N N . ASN A 1 215 ? -6.445 4.909 10.857 1.00 96.44 215 ASN A N 1
ATOM 1738 C CA . ASN A 1 215 ? -6.516 3.496 10.475 1.00 96.44 215 ASN A CA 1
ATOM 1739 C C . ASN A 1 215 ? -6.182 3.241 8.998 1.00 96.44 215 ASN A C 1
ATOM 1741 O O . ASN A 1 215 ? -6.622 2.236 8.442 1.00 96.44 215 ASN A O 1
ATOM 1745 N N . THR A 1 216 ? -5.433 4.146 8.364 1.00 98.19 216 THR A N 1
ATOM 1746 C CA . THR A 1 216 ? -5.003 4.015 6.966 1.00 98.19 216 THR A CA 1
ATOM 1747 C C . THR A 1 216 ? -3.484 4.105 6.873 1.00 98.19 216 THR A C 1
ATOM 1749 O O . THR A 1 216 ? -2.887 5.023 7.420 1.00 98.19 216 THR A O 1
ATOM 1752 N N . ILE A 1 217 ? -2.866 3.189 6.141 1.00 98.62 217 ILE A N 1
ATOM 1753 C CA . ILE A 1 217 ? -1.456 3.223 5.745 1.00 98.62 217 ILE A CA 1
ATOM 1754 C C . ILE A 1 217 ? -1.421 3.268 4.217 1.00 98.62 217 ILE A C 1
ATOM 1756 O O . ILE A 1 217 ? -2.230 2.600 3.570 1.00 98.62 217 ILE A O 1
ATOM 1760 N N . ILE A 1 218 ? -0.506 4.035 3.628 1.00 98.62 218 ILE A N 1
ATOM 1761 C CA . ILE A 1 218 ? -0.240 4.021 2.187 1.00 98.62 218 ILE A CA 1
ATOM 1762 C C . ILE A 1 218 ? 1.210 3.624 1.916 1.00 98.62 218 ILE A C 1
ATOM 1764 O O . ILE A 1 218 ? 2.126 4.141 2.545 1.00 98.62 218 ILE A O 1
ATOM 1768 N N . ILE A 1 219 ? 1.409 2.703 0.979 1.00 98.69 219 ILE A N 1
ATOM 1769 C CA . ILE A 1 219 ? 2.711 2.231 0.509 1.00 98.69 219 ILE A CA 1
ATOM 1770 C C . ILE A 1 219 ? 2.889 2.746 -0.917 1.00 98.69 219 ILE A C 1
ATOM 1772 O O . ILE A 1 219 ? 2.114 2.396 -1.811 1.00 98.69 219 ILE A O 1
ATOM 1776 N N . ASP A 1 220 ? 3.886 3.601 -1.114 1.00 98.38 220 ASP A N 1
ATOM 1777 C CA . ASP A 1 220 ? 4.180 4.247 -2.397 1.00 98.38 220 ASP A CA 1
ATOM 1778 C C . ASP A 1 220 ? 5.684 4.519 -2.495 1.00 98.38 220 ASP A C 1
ATOM 1780 O O . ASP A 1 220 ? 6.317 4.850 -1.494 1.00 98.38 220 ASP A O 1
ATOM 1784 N N . ASP A 1 221 ? 6.264 4.410 -3.681 1.00 96.75 221 ASP A N 1
ATOM 1785 C CA . ASP A 1 221 ? 7.672 4.734 -3.940 1.00 96.75 221 ASP A CA 1
ATOM 1786 C C . ASP A 1 221 ? 7.954 6.247 -3.986 1.00 96.75 221 ASP A C 1
ATOM 1788 O O . ASP A 1 221 ? 9.095 6.685 -3.818 1.00 96.75 221 ASP A O 1
ATOM 1792 N N . SER A 1 222 ? 6.917 7.061 -4.198 1.00 93.31 222 SER A N 1
ATOM 1793 C CA . SER A 1 222 ? 7.033 8.488 -4.486 1.00 93.31 222 SER A CA 1
ATOM 1794 C C . SER A 1 222 ? 6.452 9.345 -3.347 1.00 93.31 222 SER A C 1
ATOM 1796 O O . SER A 1 222 ? 5.229 9.400 -3.183 1.00 93.31 222 SER A O 1
ATOM 1798 N N . PRO A 1 223 ? 7.280 10.064 -2.566 1.00 89.00 223 PRO A N 1
ATOM 1799 C CA . PRO A 1 223 ? 6.803 10.858 -1.429 1.00 89.00 223 PRO A CA 1
ATOM 1800 C C . PRO A 1 223 ? 5.951 12.064 -1.851 1.00 89.00 223 PRO A C 1
ATOM 1802 O O . PRO A 1 223 ? 5.044 12.474 -1.134 1.00 89.00 223 PRO A O 1
ATOM 1805 N N . ASP A 1 224 ? 6.168 12.612 -3.046 1.00 89.44 224 ASP A N 1
ATOM 1806 C CA . ASP A 1 224 ? 5.358 13.704 -3.587 1.00 89.44 224 ASP A CA 1
ATOM 1807 C C . ASP A 1 224 ? 3.933 13.264 -3.952 1.00 89.44 224 ASP A C 1
ATOM 1809 O O . ASP A 1 224 ? 3.035 14.105 -4.003 1.00 89.44 224 ASP A O 1
ATOM 1813 N N . LYS A 1 225 ? 3.687 11.959 -4.154 1.00 90.62 225 LYS A N 1
ATOM 1814 C CA . LYS A 1 225 ? 2.338 11.446 -4.428 1.00 90.62 225 LYS A CA 1
ATOM 1815 C C . LYS A 1 225 ? 1.440 11.467 -3.194 1.00 90.62 225 LYS A C 1
ATOM 1817 O O . LYS A 1 225 ? 0.230 11.456 -3.378 1.00 90.62 225 LYS A O 1
ATOM 1822 N N . VAL A 1 226 ? 1.957 11.494 -1.966 1.00 91.50 226 VAL A N 1
ATOM 1823 C CA . VAL A 1 226 ? 1.108 11.491 -0.754 1.00 91.50 226 VAL A CA 1
ATOM 1824 C C . VAL A 1 226 ? 0.806 12.891 -0.212 1.00 91.50 226 VAL A C 1
ATOM 1826 O O . VAL A 1 226 ? 0.007 13.017 0.713 1.00 91.50 226 VAL A O 1
ATOM 1829 N N . GLY A 1 227 ? 1.381 13.945 -0.802 1.00 89.94 227 GLY A N 1
ATOM 1830 C CA . GLY A 1 227 ? 1.125 15.331 -0.405 1.00 89.94 227 GLY A CA 1
ATOM 1831 C C . GLY A 1 227 ? 1.395 15.563 1.087 1.00 89.94 227 GLY A C 1
ATOM 1832 O O . GLY A 1 227 ? 2.491 15.309 1.575 1.00 89.94 227 GLY A O 1
ATOM 1833 N N . GLU A 1 228 ? 0.382 16.026 1.821 1.00 90.88 228 GLU A N 1
ATOM 1834 C CA . GLU A 1 228 ? 0.467 16.297 3.265 1.00 90.88 228 GLU A CA 1
ATOM 1835 C C . GLU A 1 228 ? 0.356 15.047 4.164 1.00 90.88 228 GLU A C 1
ATOM 1837 O O . GLU A 1 228 ? 0.588 15.132 5.368 1.00 90.88 228 GLU A O 1
ATOM 1842 N N . PHE A 1 229 ? 0.037 13.868 3.614 1.00 93.44 229 PHE A N 1
ATOM 1843 C CA . PHE A 1 229 ? -0.229 12.644 4.389 1.00 93.44 229 PHE A CA 1
ATOM 1844 C C . PHE A 1 229 ? 1.026 11.803 4.665 1.00 93.44 229 PHE A C 1
ATOM 1846 O O . PHE A 1 229 ? 0.978 10.571 4.664 1.00 93.44 229 PHE A O 1
ATOM 1853 N N . THR A 1 230 ? 2.160 12.455 4.917 1.00 95.00 230 THR A N 1
ATOM 1854 C CA . THR A 1 230 ? 3.456 11.786 5.125 1.00 95.00 230 THR A CA 1
ATOM 1855 C C . THR A 1 230 ? 3.472 10.884 6.361 1.00 95.00 230 THR A C 1
ATOM 1857 O O . THR A 1 230 ? 4.156 9.868 6.364 1.00 95.00 230 THR A O 1
ATOM 1860 N N . SER A 1 231 ? 2.661 11.178 7.383 1.00 96.94 231 SER A N 1
ATOM 1861 C CA . SER A 1 231 ? 2.545 10.339 8.587 1.00 96.94 231 SER A CA 1
ATOM 1862 C C . SER A 1 231 ? 1.821 9.006 8.358 1.00 96.94 231 SER A C 1
ATOM 1864 O O . SER A 1 231 ? 1.907 8.107 9.192 1.00 96.94 231 SER A O 1
ATOM 1866 N N . ASN A 1 232 ? 1.112 8.859 7.236 1.00 98.19 232 ASN A N 1
ATOM 1867 C CA . ASN A 1 232 ? 0.465 7.615 6.818 1.00 98.19 232 ASN A CA 1
ATOM 1868 C C . A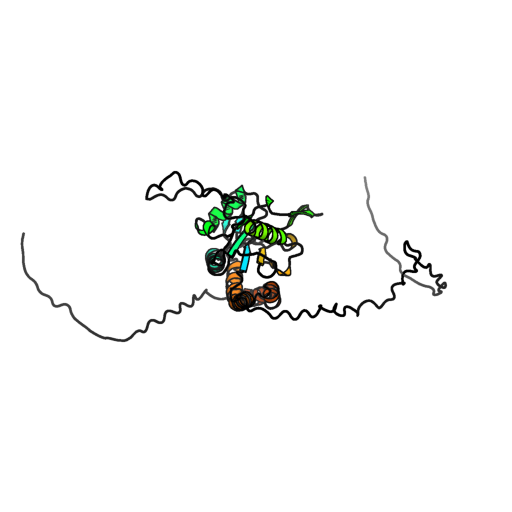SN A 1 232 ? 1.322 6.808 5.834 1.00 98.19 232 ASN A C 1
ATOM 1870 O O . ASN A 1 232 ? 0.923 5.709 5.444 1.00 98.19 232 ASN A O 1
ATOM 1874 N N . HIS A 1 233 ? 2.440 7.370 5.372 1.00 98.31 233 HIS A N 1
ATOM 1875 C CA . HIS A 1 233 ? 3.184 6.871 4.225 1.00 98.31 233 HIS A CA 1
ATOM 1876 C C . HIS A 1 233 ? 4.357 5.990 4.645 1.00 98.31 233 HIS A C 1
ATOM 1878 O O . HIS A 1 233 ? 5.206 6.380 5.441 1.00 98.31 233 HIS A O 1
ATOM 1884 N N . ILE A 1 234 ? 4.421 4.804 4.049 1.00 98.50 234 ILE A N 1
ATOM 1885 C CA . ILE A 1 234 ? 5.615 3.972 4.005 1.00 98.50 234 ILE A CA 1
ATOM 1886 C C . ILE A 1 234 ? 6.239 4.138 2.619 1.00 98.50 234 ILE A C 1
ATOM 1888 O O . ILE A 1 234 ? 5.700 3.653 1.620 1.00 98.50 234 ILE A O 1
ATOM 1892 N N . GLN A 1 235 ? 7.374 4.836 2.567 1.00 97.88 235 GLN A N 1
ATOM 1893 C CA . GLN A 1 235 ? 8.123 5.031 1.332 1.00 97.88 235 GLN A CA 1
ATOM 1894 C C . GLN A 1 235 ? 9.026 3.830 1.040 1.00 97.88 235 GLN A C 1
ATOM 1896 O O . GLN A 1 235 ? 10.020 3.615 1.734 1.00 97.88 235 GLN A O 1
ATOM 1901 N N . VAL A 1 236 ? 8.713 3.077 -0.012 1.00 98.06 236 VAL A N 1
ATOM 1902 C CA . VAL A 1 236 ? 9.584 2.002 -0.517 1.00 98.06 236 VAL A CA 1
ATOM 1903 C C . VAL A 1 236 ? 10.553 2.528 -1.574 1.00 98.06 236 VAL A C 1
ATOM 1905 O O . VAL A 1 236 ? 10.361 3.607 -2.133 1.00 98.06 236 VAL A O 1
ATOM 1908 N N . SER A 1 237 ? 11.596 1.763 -1.887 1.00 97.00 237 SER A N 1
ATOM 1909 C CA . SER A 1 237 ? 12.456 2.073 -3.032 1.00 97.00 237 SER A CA 1
ATOM 1910 C C . SER A 1 237 ? 11.726 1.936 -4.377 1.00 97.00 237 SER A C 1
ATOM 1912 O O . SER A 1 237 ? 10.894 1.044 -4.566 1.00 97.00 237 SER A O 1
ATOM 1914 N N . ASP A 1 238 ? 12.073 2.820 -5.319 1.00 97.19 238 ASP A N 1
ATOM 1915 C CA . ASP A 1 238 ? 11.507 2.878 -6.673 1.00 97.19 238 ASP A CA 1
ATOM 1916 C C . ASP A 1 238 ? 12.017 1.720 -7.545 1.00 97.19 238 ASP A C 1
ATOM 1918 O O . ASP A 1 238 ? 13.098 1.770 -8.142 1.00 97.19 238 ASP A O 1
ATOM 1922 N N . PHE A 1 239 ? 11.195 0.679 -7.652 1.00 97.69 239 PHE A N 1
ATOM 1923 C CA . PHE A 1 239 ? 11.479 -0.520 -8.436 1.00 97.69 239 PHE A CA 1
ATOM 1924 C C . PHE A 1 239 ? 11.465 -0.287 -9.953 1.00 97.69 239 PHE A C 1
ATOM 1926 O O . PHE A 1 239 ? 12.040 -1.060 -10.721 1.00 97.69 239 PHE A O 1
ATOM 1933 N N . GLU A 1 240 ? 10.791 0.764 -10.428 1.00 95.06 240 GLU A N 1
ATOM 1934 C CA . GLU A 1 240 ? 10.761 1.081 -11.855 1.00 95.06 240 GLU A CA 1
ATOM 1935 C C . GLU A 1 240 ? 12.091 1.691 -12.295 1.00 95.06 240 GLU A C 1
ATOM 1937 O O . GLU A 1 240 ? 12.615 1.338 -13.361 1.00 95.06 240 GLU A O 1
ATOM 1942 N N . ARG A 1 241 ? 12.631 2.598 -11.475 1.00 94.00 241 ARG A N 1
ATOM 1943 C CA . ARG A 1 241 ? 13.901 3.279 -11.728 1.00 94.00 241 ARG A CA 1
ATOM 1944 C C . ARG A 1 241 ? 15.107 2.400 -11.421 1.00 94.00 241 ARG A C 1
ATOM 1946 O O . ARG A 1 241 ? 16.058 2.421 -12.199 1.00 94.00 241 ARG A O 1
ATOM 1953 N N . TYR A 1 242 ? 15.057 1.626 -10.341 1.00 93.88 242 TYR A N 1
ATOM 1954 C CA . TYR A 1 242 ? 16.152 0.769 -9.874 1.00 93.88 242 TYR A CA 1
ATOM 1955 C C . TYR A 1 242 ? 15.798 -0.714 -10.010 1.00 93.88 242 TYR A C 1
ATOM 1957 O O . TYR A 1 242 ? 15.916 -1.491 -9.070 1.00 93.88 242 TYR A O 1
ATOM 1965 N N . PHE A 1 243 ? 15.323 -1.104 -11.193 1.00 95.12 243 PHE A N 1
ATOM 1966 C CA . PHE A 1 243 ? 14.886 -2.472 -11.450 1.00 95.12 243 PHE A CA 1
ATOM 1967 C C . PHE A 1 243 ? 16.009 -3.493 -11.228 1.00 95.12 243 PHE A C 1
ATOM 1969 O O . PHE A 1 243 ? 17.013 -3.474 -11.940 1.00 95.12 243 PHE A O 1
ATOM 1976 N N . ASN A 1 244 ? 15.775 -4.426 -10.306 1.00 94.06 244 ASN A N 1
ATOM 1977 C CA . ASN A 1 244 ? 16.653 -5.553 -10.021 1.00 94.06 244 ASN A CA 1
ATOM 1978 C C . ASN A 1 244 ? 15.814 -6.797 -9.675 1.00 94.06 244 ASN A C 1
ATOM 1980 O O . ASN A 1 244 ? 14.893 -6.713 -8.872 1.00 94.06 244 ASN A O 1
ATOM 1984 N N . LEU A 1 245 ? 16.114 -7.959 -10.261 1.00 93.50 245 LEU A N 1
ATOM 1985 C CA . LEU A 1 245 ? 15.418 -9.210 -9.920 1.00 93.50 245 LEU A CA 1
ATOM 1986 C C . LEU A 1 245 ? 15.856 -9.798 -8.570 1.00 93.50 245 LEU A C 1
ATOM 1988 O O . LEU A 1 245 ? 15.163 -10.657 -8.040 1.00 93.50 245 LEU A O 1
ATOM 1992 N N . GLU A 1 246 ? 16.946 -9.294 -8.000 1.00 94.00 246 GLU A N 1
ATOM 1993 C CA . GLU A 1 246 ? 17.420 -9.611 -6.648 1.00 94.00 246 GLU A CA 1
ATOM 1994 C C . GLU A 1 246 ? 16.944 -8.574 -5.607 1.00 94.00 246 GLU A C 1
ATOM 1996 O O . GLU A 1 246 ? 17.462 -8.504 -4.495 1.00 94.00 246 GLU A O 1
ATOM 2001 N N . ASP A 1 247 ? 15.979 -7.719 -5.967 1.00 94.75 247 ASP A N 1
ATOM 2002 C CA . ASP A 1 247 ? 15.370 -6.755 -5.048 1.00 94.75 247 ASP A CA 1
ATOM 2003 C C . ASP A 1 247 ? 14.715 -7.469 -3.853 1.00 94.75 247 ASP A C 1
ATOM 2005 O O . ASP A 1 247 ? 13.848 -8.321 -4.021 1.00 94.75 247 ASP A O 1
ATOM 2009 N N . ASN A 1 248 ? 15.112 -7.093 -2.636 1.00 96.38 248 ASN A N 1
ATOM 2010 C CA . ASN A 1 248 ? 14.584 -7.652 -1.386 1.00 96.38 248 ASN A CA 1
ATOM 2011 C C . ASN A 1 248 ? 13.683 -6.664 -0.630 1.00 96.38 248 ASN A C 1
ATOM 2013 O O . ASN A 1 248 ? 13.414 -6.851 0.556 1.00 96.38 248 ASN A O 1
ATOM 2017 N N . GLU A 1 249 ? 13.213 -5.594 -1.275 1.00 97.56 249 GLU A N 1
ATOM 2018 C CA . GLU A 1 249 ? 12.448 -4.548 -0.592 1.00 97.56 249 GLU A CA 1
ATOM 2019 C C . GLU A 1 249 ? 11.110 -5.083 -0.071 1.00 97.56 249 GLU A C 1
ATOM 2021 O O . GLU A 1 249 ? 10.748 -4.794 1.065 1.00 97.56 249 GLU A O 1
ATOM 2026 N N . LEU A 1 250 ? 10.389 -5.897 -0.857 1.00 98.38 250 LEU A N 1
ATOM 2027 C CA . LEU A 1 250 ? 9.133 -6.499 -0.388 1.00 98.38 250 LEU A CA 1
ATOM 2028 C C . LEU A 1 250 ? 9.360 -7.584 0.669 1.00 98.38 250 LEU A C 1
ATOM 2030 O O . LEU A 1 250 ? 8.519 -7.728 1.550 1.00 98.38 250 LEU A O 1
ATOM 2034 N N . ALA A 1 251 ? 10.499 -8.286 0.647 1.00 97.50 251 ALA A N 1
ATOM 2035 C CA . ALA A 1 251 ? 10.874 -9.205 1.723 1.00 97.50 251 ALA A CA 1
ATOM 2036 C C . ALA A 1 251 ? 11.130 -8.450 3.038 1.00 97.50 251 ALA A C 1
ATOM 2038 O O . ALA A 1 251 ? 10.596 -8.823 4.082 1.00 97.50 251 ALA A O 1
ATOM 2039 N N . LEU A 1 252 ? 11.882 -7.345 2.986 1.00 97.94 252 LEU A N 1
ATOM 2040 C CA . LEU A 1 252 ? 12.076 -6.449 4.132 1.00 97.94 252 LEU A CA 1
ATOM 2041 C C . LEU A 1 252 ? 10.752 -5.879 4.629 1.00 97.94 252 LEU A C 1
ATOM 2043 O O . LEU A 1 252 ? 10.524 -5.794 5.833 1.00 97.94 252 LEU A O 1
ATOM 2047 N N . LEU A 1 253 ? 9.878 -5.484 3.705 1.00 98.31 253 LEU A N 1
ATOM 2048 C CA . LEU A 1 253 ? 8.588 -4.906 4.040 1.00 98.31 253 LEU A CA 1
ATOM 2049 C C . LEU A 1 253 ? 7.668 -5.943 4.684 1.00 98.31 253 LEU A C 1
ATOM 2051 O O . LEU A 1 253 ? 7.008 -5.632 5.668 1.00 98.31 253 LEU A O 1
ATOM 2055 N N . PHE A 1 254 ? 7.678 -7.183 4.197 1.00 98.12 254 PHE A N 1
ATOM 2056 C CA . PHE A 1 254 ? 7.003 -8.309 4.834 1.00 98.12 254 PHE A CA 1
ATOM 2057 C C . PHE A 1 254 ? 7.491 -8.516 6.277 1.00 98.12 254 PHE A C 1
ATOM 2059 O O . PHE A 1 254 ? 6.670 -8.507 7.196 1.00 98.12 254 PHE A O 1
ATOM 2066 N N . GLN A 1 255 ? 8.808 -8.584 6.502 1.00 97.50 255 GLN A N 1
ATOM 2067 C CA . GLN A 1 255 ? 9.390 -8.718 7.847 1.00 97.50 255 GLN A CA 1
ATOM 2068 C C . GLN A 1 255 ? 9.048 -7.533 8.760 1.00 97.50 255 GLN A C 1
ATOM 2070 O O . GLN A 1 255 ? 8.702 -7.716 9.928 1.00 97.50 255 GLN A O 1
ATOM 2075 N N . TYR A 1 256 ? 9.086 -6.311 8.226 1.00 98.50 256 TYR A N 1
ATOM 2076 C CA . TYR A 1 256 ? 8.684 -5.111 8.953 1.00 98.50 256 TYR A CA 1
ATOM 2077 C C . TYR A 1 256 ? 7.219 -5.189 9.374 1.00 98.50 256 TYR A C 1
ATOM 2079 O O . TYR A 1 256 ? 6.906 -4.996 10.545 1.00 98.50 256 TYR A O 1
ATOM 2087 N N . PHE A 1 257 ? 6.323 -5.529 8.449 1.00 98.44 257 PHE A N 1
ATOM 2088 C CA . PHE A 1 257 ? 4.903 -5.665 8.736 1.00 98.44 257 PHE A CA 1
ATOM 2089 C C . PHE A 1 257 ? 4.624 -6.765 9.769 1.00 98.44 257 PHE A C 1
ATOM 2091 O O . PHE A 1 257 ? 3.765 -6.561 10.623 1.00 98.44 257 PHE A O 1
ATOM 2098 N N . GLN A 1 258 ? 5.368 -7.878 9.760 1.00 96.94 258 GLN A N 1
ATOM 2099 C CA . GLN A 1 258 ? 5.319 -8.881 10.831 1.00 96.94 258 GLN A CA 1
ATOM 2100 C C . GLN A 1 258 ? 5.770 -8.298 12.178 1.00 96.94 258 GLN A C 1
ATOM 2102 O O . GLN A 1 258 ? 5.102 -8.504 13.191 1.00 96.94 258 GLN A O 1
ATOM 2107 N N . TYR A 1 259 ? 6.863 -7.532 12.186 1.00 97.00 259 TYR A N 1
ATOM 2108 C CA . TYR A 1 259 ? 7.409 -6.892 13.383 1.00 97.00 259 TYR A CA 1
ATOM 2109 C C . TYR A 1 259 ? 6.458 -5.858 14.007 1.00 97.00 259 TYR A C 1
ATOM 2111 O O . TYR A 1 259 ? 6.336 -5.817 15.231 1.00 97.00 259 TYR A O 1
ATOM 2119 N N . ILE A 1 260 ? 5.773 -5.044 13.193 1.00 97.44 260 ILE A N 1
ATOM 2120 C CA . ILE A 1 260 ? 4.855 -3.995 13.675 1.00 97.44 260 ILE A CA 1
ATOM 2121 C C . ILE A 1 260 ? 3.399 -4.462 13.849 1.00 97.44 260 ILE A C 1
ATOM 2123 O O . ILE A 1 260 ? 2.558 -3.706 14.353 1.00 97.44 260 ILE A O 1
ATOM 2127 N N . LEU A 1 261 ? 3.062 -5.692 13.436 1.00 96.50 261 LEU A N 1
ATOM 2128 C CA . LEU A 1 261 ? 1.695 -6.221 13.508 1.00 96.50 261 LEU A CA 1
ATOM 2129 C C . LEU A 1 261 ? 1.120 -6.213 14.939 1.00 96.50 261 LEU A C 1
ATOM 2131 O O . LEU A 1 261 ? -0.009 -5.738 15.094 1.00 96.50 261 LEU A O 1
ATOM 2135 N N . PRO A 1 262 ? 1.828 -6.659 15.997 1.00 96.31 262 PRO A N 1
ATOM 2136 C CA . PRO A 1 262 ? 1.288 -6.631 17.362 1.00 96.31 262 PRO A CA 1
ATOM 2137 C C . PRO A 1 262 ? 0.925 -5.219 17.859 1.00 96.31 262 PRO A C 1
ATOM 2139 O O . PRO A 1 262 ? -0.103 -5.021 18.518 1.00 96.31 262 PRO A O 1
ATOM 2142 N N . GLN A 1 263 ? 1.731 -4.217 17.510 1.00 96.50 263 GLN A N 1
ATOM 2143 C CA . GLN A 1 263 ? 1.538 -2.807 17.851 1.00 96.50 263 GLN A CA 1
ATOM 2144 C C . GLN A 1 263 ? 0.323 -2.253 17.099 1.00 96.50 263 GLN A C 1
ATOM 2146 O O . GLN A 1 263 ? -0.554 -1.626 17.696 1.00 96.50 263 GLN A O 1
ATOM 2151 N N . MET A 1 264 ? 0.215 -2.557 15.803 1.00 95.88 264 MET A N 1
ATOM 2152 C CA . MET A 1 264 ? -0.941 -2.207 14.977 1.00 95.88 264 MET A CA 1
ATOM 2153 C C . MET A 1 264 ? -2.236 -2.855 15.475 1.00 95.88 264 MET A C 1
ATOM 2155 O O . MET A 1 264 ? -3.267 -2.190 15.559 1.00 95.88 264 MET A O 1
ATOM 2159 N N . GLN A 1 265 ? -2.194 -4.128 15.871 1.00 93.25 265 GLN A N 1
ATOM 2160 C CA . GLN A 1 265 ? -3.342 -4.810 16.463 1.00 93.25 265 GLN A CA 1
ATOM 2161 C C . GLN A 1 265 ? -3.745 -4.159 17.784 1.00 93.25 265 GLN A C 1
ATOM 2163 O O . GLN A 1 265 ? -4.930 -3.925 17.999 1.00 93.25 265 GLN A O 1
ATOM 2168 N N . THR A 1 266 ? -2.783 -3.828 18.648 1.00 93.81 266 THR A N 1
ATOM 2169 C CA . THR A 1 266 ? -3.035 -3.124 19.916 1.00 93.81 266 THR A CA 1
ATOM 2170 C C . THR A 1 266 ? -3.695 -1.769 19.672 1.00 93.81 266 THR A C 1
ATOM 2172 O O . THR A 1 266 ? -4.725 -1.475 20.280 1.00 93.81 266 THR A O 1
ATOM 2175 N N . CYS A 1 267 ? -3.168 -0.997 18.720 1.00 93.12 267 CYS A N 1
ATOM 2176 C CA . CYS A 1 267 ? -3.749 0.255 18.241 1.00 93.12 267 CYS A CA 1
ATOM 2177 C C . CYS A 1 267 ? -5.194 0.060 17.740 1.00 93.12 267 CYS A C 1
ATOM 2179 O O . CYS A 1 267 ? -6.107 0.771 18.160 1.00 93.12 267 CYS A O 1
ATOM 2181 N N . ALA A 1 268 ? -5.451 -0.972 16.936 1.00 91.31 268 ALA A N 1
ATOM 2182 C CA . ALA A 1 268 ? -6.791 -1.303 16.459 1.00 91.31 268 ALA A CA 1
ATOM 2183 C C . ALA A 1 268 ? -7.770 -1.661 17.595 1.00 91.31 268 ALA A C 1
ATOM 2185 O O . ALA A 1 268 ? -8.946 -1.290 17.519 1.00 91.31 268 ALA A O 1
ATOM 2186 N N . LYS A 1 269 ? -7.321 -2.355 18.658 1.00 91.06 269 LYS A N 1
ATOM 2187 C CA . LYS A 1 269 ? -8.179 -2.700 19.815 1.00 91.06 269 LYS A CA 1
ATOM 2188 C C . LYS A 1 269 ? -8.508 -1.486 20.676 1.00 91.06 269 LYS A C 1
ATOM 2190 O O . LYS A 1 269 ? -9.581 -1.438 21.270 1.00 91.06 269 LYS A O 1
ATOM 2195 N N . SER A 1 270 ? -7.591 -0.527 20.764 1.00 89.44 270 SER A N 1
ATOM 2196 C CA . SER A 1 270 ? -7.738 0.663 21.604 1.00 89.44 270 SER A CA 1
ATOM 2197 C C . SER A 1 270 ? -8.371 1.856 20.885 1.00 89.44 270 SER A C 1
ATOM 2199 O O . SER A 1 270 ? -8.550 2.894 21.519 1.00 89.44 270 SER A O 1
ATOM 2201 N N . ASN A 1 271 ? -8.747 1.722 19.602 1.00 88.94 271 ASN A N 1
ATOM 2202 C CA . ASN A 1 271 ? -9.122 2.861 18.749 1.00 88.94 271 ASN A CA 1
ATOM 2203 C C . ASN A 1 271 ? -8.014 3.935 18.747 1.00 88.94 271 ASN A C 1
ATOM 2205 O O . ASN A 1 271 ? -8.268 5.129 18.900 1.00 88.94 271 ASN A O 1
ATOM 2209 N N . GLY A 1 272 ? -6.770 3.467 18.652 1.00 92.38 272 GLY A N 1
ATOM 2210 C CA . GLY A 1 272 ? -5.575 4.287 18.575 1.00 92.38 272 GLY A CA 1
ATOM 2211 C C . GLY A 1 272 ? -5.344 4.875 17.185 1.00 92.38 272 GLY A C 1
ATOM 2212 O O . GLY A 1 272 ? -6.176 4.774 16.283 1.00 92.38 272 GLY A O 1
ATOM 2213 N N . ASP A 1 273 ? -4.177 5.495 17.034 1.00 95.56 273 ASP A N 1
ATOM 2214 C CA . ASP A 1 273 ? -3.734 6.134 15.801 1.00 95.56 273 ASP A CA 1
ATOM 2215 C C . ASP A 1 273 ? -2.546 5.382 15.198 1.00 95.56 273 ASP A C 1
ATOM 2217 O O . ASP A 1 273 ? -1.451 5.372 15.762 1.00 95.56 273 ASP A O 1
ATOM 2221 N N . VAL A 1 274 ? -2.763 4.744 14.045 1.00 97.31 274 VAL A N 1
ATOM 2222 C CA . VAL A 1 274 ? -1.728 3.980 13.340 1.00 97.31 274 VAL A CA 1
ATOM 2223 C C . VAL A 1 274 ? -0.541 4.851 12.927 1.00 97.31 274 VAL A C 1
ATOM 2225 O O . VAL A 1 274 ? 0.577 4.352 12.865 1.00 97.31 274 VAL A O 1
ATOM 2228 N N . THR A 1 275 ? -0.736 6.158 12.727 1.00 97.81 275 THR A N 1
ATOM 2229 C CA . THR A 1 275 ? 0.366 7.067 12.378 1.00 97.81 275 THR A CA 1
ATOM 2230 C C . THR A 1 275 ? 1.376 7.205 13.517 1.00 97.81 275 THR A C 1
ATOM 2232 O O . THR A 1 275 ? 2.569 7.353 13.265 1.00 97.81 275 THR A O 1
ATOM 2235 N N . LYS A 1 276 ? 0.936 7.061 14.776 1.00 98.12 2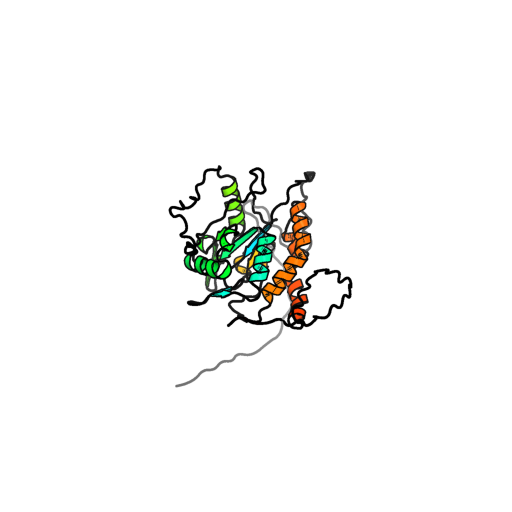76 LYS A N 1
ATOM 2236 C CA . LYS A 1 276 ? 1.838 7.011 15.936 1.00 98.12 276 LYS A CA 1
ATOM 2237 C C . LYS A 1 276 ? 2.634 5.714 15.970 1.00 98.12 276 LYS A C 1
ATOM 2239 O O . LYS A 1 276 ? 3.829 5.753 16.227 1.00 98.12 276 LYS A O 1
ATOM 2244 N N . VAL A 1 277 ? 1.999 4.590 15.628 1.00 98.06 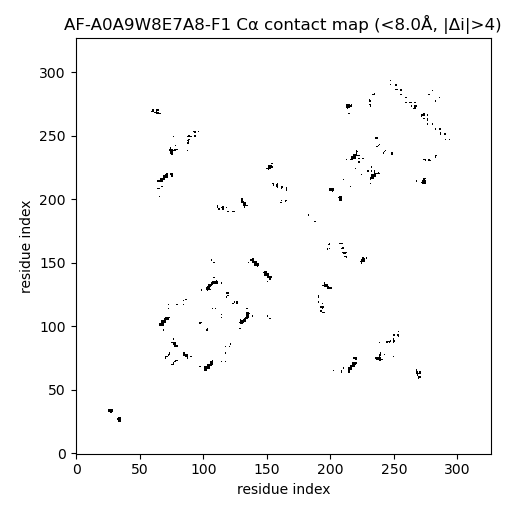277 VAL A N 1
ATOM 2245 C CA . VAL A 1 277 ? 2.688 3.294 15.516 1.00 98.06 277 VAL A CA 1
ATOM 2246 C C . VAL A 1 277 ? 3.793 3.366 14.462 1.00 98.06 277 VAL A C 1
ATOM 2248 O O . VAL A 1 277 ? 4.906 2.919 14.726 1.00 98.06 277 VAL A O 1
ATOM 2251 N N . LEU A 1 278 ? 3.516 3.973 13.301 1.00 98.12 278 LEU A N 1
ATOM 2252 C CA . LEU A 1 278 ? 4.523 4.188 12.257 1.00 98.12 278 LEU A CA 1
ATOM 2253 C C . LEU A 1 278 ? 5.646 5.130 12.716 1.00 98.12 278 LEU A C 1
ATOM 2255 O O . LEU A 1 278 ? 6.811 4.861 12.442 1.00 98.12 278 LEU A O 1
ATOM 2259 N N . ALA A 1 279 ? 5.316 6.208 13.434 1.00 98.06 279 ALA A N 1
ATOM 2260 C CA . ALA A 1 279 ? 6.305 7.153 13.953 1.00 98.06 279 ALA A CA 1
ATOM 2261 C C . ALA A 1 279 ? 7.223 6.533 15.024 1.00 98.06 279 ALA A C 1
ATOM 2263 O O . ALA A 1 279 ? 8.414 6.828 15.057 1.00 98.06 279 ALA A O 1
ATOM 2264 N N . GLU A 1 280 ? 6.687 5.665 15.883 1.00 98.12 280 GLU A N 1
ATOM 2265 C CA . GLU A 1 280 ? 7.447 4.935 16.909 1.00 98.12 280 GLU A CA 1
ATOM 2266 C C . GLU A 1 280 ? 8.264 3.774 16.325 1.00 98.12 280 GLU A C 1
ATOM 2268 O O . GLU A 1 280 ? 9.253 3.352 16.919 1.00 98.12 280 GLU A O 1
ATOM 2273 N N . ASN A 1 281 ? 7.876 3.270 15.149 1.00 98.00 281 ASN A N 1
ATOM 2274 C CA . ASN A 1 281 ? 8.537 2.160 14.467 1.00 98.00 281 ASN A CA 1
ATOM 2275 C C . ASN A 1 281 ? 8.859 2.539 13.009 1.00 98.00 281 ASN A C 1
ATOM 2277 O O . ASN A 1 281 ? 8.269 1.957 12.097 1.00 98.00 281 ASN A O 1
ATOM 2281 N N . PRO A 1 282 ? 9.760 3.504 12.737 1.00 98.00 282 PRO A N 1
ATOM 2282 C CA . PRO A 1 282 ? 9.956 4.027 11.387 1.00 98.00 282 PRO A CA 1
ATOM 2283 C C . PRO A 1 282 ? 10.466 2.970 10.405 1.00 98.00 282 PRO A C 1
ATOM 2285 O O . PRO A 1 282 ? 11.495 2.330 10.635 1.00 98.00 282 PRO A O 1
ATOM 2288 N N . TRP A 1 283 ? 9.787 2.845 9.261 1.00 97.69 283 TRP A N 1
ATOM 2289 C CA . TRP A 1 283 ? 10.178 1.931 8.183 1.00 97.69 283 TRP A CA 1
ATOM 2290 C C . TRP A 1 283 ? 11.622 2.145 7.717 1.00 97.69 283 TRP A C 1
ATOM 2292 O O . TRP A 1 283 ? 12.360 1.175 7.589 1.00 97.69 283 TRP A O 1
ATOM 2302 N N . LEU A 1 284 ? 12.046 3.394 7.490 1.00 95.69 284 LEU A N 1
ATOM 2303 C CA . LEU A 1 284 ? 13.393 3.678 6.978 1.00 95.69 284 LEU A CA 1
ATOM 2304 C C . LEU A 1 284 ? 14.481 3.173 7.934 1.00 95.69 284 LEU A C 1
ATOM 2306 O O . LEU A 1 284 ? 15.407 2.498 7.495 1.00 95.69 284 LEU A O 1
ATOM 2310 N N . SER A 1 285 ? 14.314 3.402 9.239 1.00 96.56 285 SER A N 1
ATOM 2311 C CA . SER A 1 285 ? 15.242 2.903 10.258 1.00 96.56 285 SER A CA 1
ATOM 2312 C C . SER A 1 285 ? 15.272 1.374 10.312 1.00 96.56 285 SER A C 1
ATOM 2314 O O . SER A 1 285 ? 16.341 0.782 10.456 1.00 96.56 285 SER A O 1
ATOM 2316 N N . TYR A 1 286 ? 14.116 0.715 10.166 1.00 96.94 286 TYR A N 1
ATOM 2317 C CA . TYR A 1 286 ? 14.051 -0.745 10.078 1.00 96.94 286 TYR A CA 1
ATOM 2318 C C . TYR A 1 286 ? 14.766 -1.257 8.819 1.00 96.94 286 TYR A C 1
ATOM 2320 O O . TYR A 1 286 ? 15.638 -2.119 8.893 1.00 96.94 286 TYR A O 1
ATOM 2328 N N . ARG A 1 287 ? 14.438 -0.688 7.659 1.00 95.50 287 ARG A N 1
ATOM 2329 C CA . ARG A 1 287 ? 15.010 -1.048 6.362 1.00 95.50 287 ARG A CA 1
ATOM 2330 C C . ARG A 1 287 ? 16.532 -0.937 6.371 1.00 95.50 287 ARG A C 1
ATOM 2332 O O . ARG A 1 287 ? 17.200 -1.889 5.989 1.00 95.50 287 ARG A O 1
ATOM 2339 N N . GLU A 1 288 ? 17.085 0.180 6.840 1.00 93.75 288 GLU A N 1
ATOM 2340 C CA . GLU A 1 288 ? 18.537 0.400 6.911 1.00 93.75 288 GLU A CA 1
ATOM 2341 C C . GLU A 1 288 ? 19.234 -0.615 7.822 1.00 93.75 288 GLU A C 1
ATOM 2343 O O . GLU A 1 288 ? 20.276 -1.161 7.462 1.00 93.75 288 GLU A O 1
ATOM 2348 N N . LYS A 1 289 ? 18.626 -0.924 8.972 1.00 93.88 289 LYS A N 1
ATOM 2349 C CA . LYS A 1 289 ? 19.162 -1.896 9.929 1.00 93.88 289 LYS A CA 1
ATOM 2350 C C . LYS A 1 289 ? 19.167 -3.329 9.385 1.00 93.88 289 LYS A C 1
ATOM 2352 O O . LYS A 1 289 ? 20.089 -4.084 9.681 1.00 93.88 289 LYS A O 1
ATOM 2357 N N . HIS A 1 290 ? 18.143 -3.711 8.621 1.00 92.31 290 HIS A N 1
ATOM 2358 C CA . HIS A 1 290 ? 17.903 -5.103 8.219 1.00 92.31 290 HIS A CA 1
ATOM 2359 C C . HIS A 1 290 ? 18.281 -5.416 6.757 1.00 92.31 290 HIS A C 1
ATOM 2361 O O . HIS A 1 290 ? 18.384 -6.588 6.384 1.00 92.31 290 HIS A O 1
ATOM 2367 N N . ALA A 1 291 ? 18.548 -4.409 5.918 1.00 87.06 291 ALA A N 1
ATOM 2368 C CA . ALA A 1 291 ? 18.910 -4.623 4.514 1.00 87.06 291 ALA A CA 1
ATOM 2369 C C . ALA A 1 291 ? 20.214 -5.423 4.342 1.00 87.06 291 ALA A C 1
ATOM 2371 O O . ALA A 1 291 ? 20.292 -6.279 3.464 1.00 87.06 291 ALA A O 1
ATOM 2372 N N . ALA A 1 292 ? 21.215 -5.206 5.202 1.00 77.69 292 ALA A N 1
ATOM 2373 C CA . ALA A 1 292 ? 22.497 -5.916 5.127 1.00 77.69 292 ALA A CA 1
ATOM 2374 C C . ALA A 1 292 ? 22.389 -7.414 5.482 1.00 77.69 292 ALA A C 1
ATOM 2376 O O . ALA A 1 292 ? 23.119 -8.244 4.935 1.00 77.69 292 ALA A O 1
ATOM 2377 N N . THR A 1 293 ? 21.460 -7.779 6.371 1.00 74.44 293 THR A N 1
ATOM 2378 C CA . THR A 1 293 ? 21.265 -9.168 6.818 1.00 74.44 293 THR A CA 1
ATOM 2379 C C . THR A 1 293 ? 20.595 -10.062 5.772 1.00 74.44 293 THR A C 1
ATOM 2381 O O . THR A 1 293 ? 20.864 -11.256 5.742 1.00 74.44 293 THR A O 1
ATOM 2384 N N . LEU A 1 294 ? 19.775 -9.510 4.871 1.00 67.00 294 LEU A N 1
ATOM 2385 C CA . LEU A 1 294 ? 19.154 -10.288 3.783 1.00 67.00 294 LEU A CA 1
ATOM 2386 C C . LEU A 1 294 ? 20.112 -10.594 2.629 1.00 67.00 294 LEU A C 1
ATOM 2388 O O . LEU A 1 294 ? 19.899 -11.548 1.892 1.00 67.00 294 LEU A O 1
ATOM 2392 N N . ILE A 1 295 ? 21.176 -9.805 2.481 1.00 59.12 295 ILE A N 1
ATOM 2393 C CA . ILE A 1 295 ? 22.206 -10.022 1.455 1.00 59.12 295 ILE A CA 1
ATOM 2394 C C . ILE A 1 295 ? 23.146 -11.176 1.861 1.00 59.12 295 ILE A C 1
ATOM 2396 O O . ILE A 1 295 ? 23.852 -11.725 1.021 1.00 59.12 295 ILE A O 1
ATOM 2400 N N . SER A 1 296 ? 23.155 -11.565 3.142 1.00 46.94 296 SER A N 1
ATOM 2401 C CA . SER A 1 296 ? 24.186 -12.425 3.737 1.00 46.94 296 SER A CA 1
ATOM 2402 C C . SER A 1 296 ? 23.714 -13.801 4.234 1.00 46.94 296 SER A C 1
ATOM 2404 O O . SER A 1 296 ? 24.511 -14.508 4.847 1.00 46.94 296 SER A O 1
ATOM 2406 N N . GLY A 1 297 ? 22.483 -14.247 3.947 1.00 41.62 297 GLY A N 1
ATOM 2407 C CA . GLY A 1 297 ? 22.029 -15.572 4.394 1.00 41.62 297 GLY A CA 1
ATOM 2408 C C . GLY A 1 297 ? 20.972 -16.237 3.505 1.00 41.62 297 GLY A C 1
ATOM 2409 O O . GLY A 1 297 ? 20.140 -15.541 2.923 1.00 41.62 297 GLY A O 1
ATOM 2410 N N . PRO A 1 298 ? 20.965 -17.583 3.399 1.00 39.44 298 PRO A N 1
ATOM 2411 C CA . PRO A 1 298 ? 19.849 -18.309 2.808 1.00 39.44 298 PRO A CA 1
ATOM 2412 C C . PRO A 1 298 ? 18.598 -18.147 3.682 1.00 39.44 298 PRO A C 1
ATOM 2414 O O . PRO A 1 298 ? 18.674 -18.208 4.909 1.00 39.44 298 PRO A O 1
ATOM 2417 N N . LEU A 1 299 ? 17.444 -17.953 3.040 1.00 40.00 299 LEU A N 1
ATOM 2418 C CA . LEU A 1 299 ? 16.129 -17.909 3.683 1.00 40.00 299 LEU A CA 1
ATOM 2419 C C . LEU A 1 299 ? 15.852 -19.250 4.381 1.00 40.00 299 LEU A C 1
ATOM 2421 O O . LEU A 1 299 ? 15.375 -20.197 3.758 1.00 40.00 299 LEU A O 1
ATOM 2425 N N . THR A 1 300 ? 16.143 -19.352 5.675 1.00 37.12 300 THR A N 1
ATOM 2426 C CA . THR A 1 300 ? 15.668 -20.465 6.495 1.00 37.12 300 THR A CA 1
ATOM 2427 C C . THR A 1 300 ? 14.222 -20.189 6.882 1.00 37.12 300 THR A C 1
ATOM 2429 O O . THR A 1 300 ? 13.911 -19.398 7.771 1.00 37.12 300 THR A O 1
ATOM 2432 N N . ILE A 1 301 ? 13.306 -20.845 6.173 1.00 39.12 301 ILE A N 1
ATOM 2433 C CA . ILE A 1 301 ? 11.916 -20.961 6.602 1.00 39.12 301 ILE A CA 1
ATOM 2434 C C . ILE A 1 301 ? 11.932 -21.821 7.869 1.0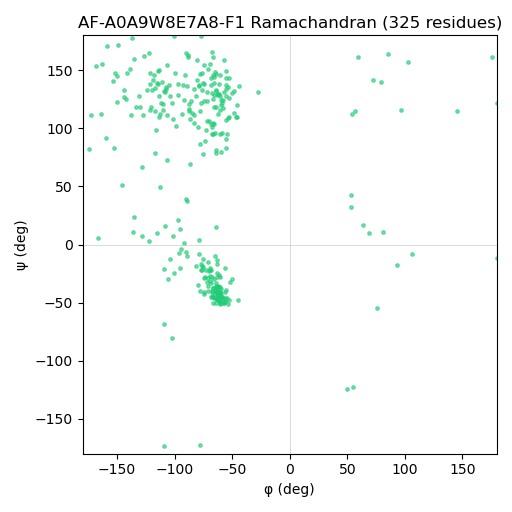0 39.12 301 ILE A C 1
ATOM 2436 O O . ILE A 1 301 ? 12.121 -23.033 7.806 1.00 39.12 301 ILE A O 1
ATOM 2440 N N . SER A 1 302 ? 11.765 -21.186 9.028 1.00 33.53 302 SER A N 1
ATOM 2441 C CA . SER A 1 302 ? 11.433 -21.874 10.274 1.00 33.53 302 SER A CA 1
ATOM 2442 C C . SER A 1 302 ? 10.040 -22.483 10.110 1.00 33.53 302 SER A C 1
ATOM 2444 O O . SER A 1 302 ? 9.018 -21.813 10.253 1.00 33.53 302 SER A O 1
ATOM 2446 N N . THR A 1 303 ? 9.995 -23.759 9.741 1.00 32.81 303 THR A N 1
ATOM 2447 C CA . THR A 1 303 ? 8.809 -24.590 9.913 1.00 32.81 303 THR A CA 1
ATOM 2448 C C . THR A 1 303 ? 8.836 -25.108 11.346 1.00 32.81 303 THR A C 1
ATOM 2450 O O . THR A 1 303 ? 9.624 -25.977 11.701 1.00 32.81 303 THR A O 1
ATOM 2453 N N . ASN A 1 304 ? 7.991 -24.543 12.207 1.00 32.56 304 ASN A N 1
ATOM 2454 C CA . ASN A 1 304 ? 7.646 -25.198 13.464 1.00 32.56 304 ASN A CA 1
ATOM 2455 C C . ASN A 1 304 ? 6.624 -26.294 13.151 1.00 32.56 304 ASN A C 1
ATOM 2457 O O . ASN A 1 304 ? 5.417 -26.064 13.210 1.00 32.56 304 ASN A O 1
ATOM 2461 N N . SER A 1 305 ? 7.116 -27.476 12.799 1.00 34.91 305 SER A N 1
ATOM 2462 C CA . SER A 1 305 ? 6.373 -28.727 12.924 1.00 34.91 305 SER A CA 1
ATOM 2463 C C . SER A 1 305 ? 7.109 -29.597 13.935 1.00 34.91 305 SER A C 1
ATOM 2465 O O . SER A 1 305 ? 8.121 -30.217 13.622 1.00 34.91 305 SER A O 1
ATOM 2467 N N . GLU A 1 306 ? 6.615 -29.589 15.171 1.00 38.28 306 GLU A N 1
ATOM 2468 C CA . GLU A 1 306 ? 6.941 -30.607 16.163 1.00 38.28 306 GLU A CA 1
ATOM 2469 C C . GLU A 1 306 ? 6.343 -31.940 15.690 1.00 38.28 306 GLU A C 1
ATOM 2471 O O . GLU A 1 306 ? 5.173 -32.228 15.940 1.00 38.28 306 GLU A O 1
ATOM 2476 N N . GLU A 1 307 ? 7.134 -32.761 15.004 1.00 35.12 307 GLU A N 1
ATOM 2477 C CA . GLU A 1 307 ? 6.876 -34.198 14.944 1.00 35.12 307 GLU A CA 1
ATOM 2478 C C . GLU A 1 307 ? 7.685 -34.873 16.051 1.00 35.12 307 GLU A C 1
ATOM 2480 O O . GLU A 1 307 ? 8.915 -34.883 16.061 1.00 35.12 307 GLU A O 1
ATOM 2485 N N . LYS A 1 308 ? 6.954 -35.398 17.039 1.00 37.38 308 LYS A N 1
ATOM 2486 C CA . LYS A 1 308 ? 7.473 -36.348 18.018 1.00 37.38 308 LYS A CA 1
ATOM 2487 C C . LYS A 1 308 ? 7.770 -37.658 17.297 1.00 37.38 308 LYS A C 1
ATOM 2489 O O . LYS A 1 308 ? 6.853 -38.429 17.024 1.00 37.38 308 LYS A O 1
ATOM 2494 N N . GLU A 1 309 ? 9.042 -37.911 17.043 1.00 33.34 309 GLU A N 1
ATOM 2495 C CA . GLU A 1 309 ? 9.540 -39.232 16.683 1.00 33.34 309 GLU A CA 1
ATOM 2496 C C . GLU A 1 309 ? 9.630 -40.074 17.967 1.00 33.34 309 GLU A C 1
ATOM 2498 O O . GLU A 1 309 ? 10.332 -39.729 18.920 1.00 33.34 309 GLU A O 1
ATOM 2503 N N . GLY A 1 310 ? 8.819 -41.129 18.030 1.00 33.72 310 GLY A N 1
ATOM 2504 C CA . GLY A 1 310 ? 8.854 -42.147 19.070 1.00 33.72 310 GLY A CA 1
ATOM 2505 C C . GLY A 1 310 ? 9.127 -43.495 18.418 1.00 33.72 310 GLY A C 1
ATOM 2506 O O . GLY A 1 310 ? 8.335 -43.949 17.595 1.00 33.72 310 GLY A O 1
ATOM 2507 N N . ASP A 1 311 ? 10.254 -44.091 18.797 1.00 34.78 311 ASP A N 1
ATOM 2508 C CA . ASP A 1 311 ? 10.717 -45.428 18.437 1.00 34.78 311 ASP A CA 1
ATOM 2509 C C . ASP A 1 311 ? 9.626 -46.506 18.509 1.00 34.78 311 ASP A C 1
ATOM 2511 O O . ASP A 1 311 ? 8.937 -46.630 19.522 1.00 34.78 311 ASP A O 1
ATOM 2515 N N . LEU A 1 312 ? 9.578 -47.376 17.492 1.00 35.69 312 LEU A N 1
ATOM 2516 C CA . LEU A 1 312 ? 9.260 -48.799 17.663 1.00 35.69 312 LEU A CA 1
ATOM 2517 C C . LEU A 1 312 ? 9.761 -49.634 16.471 1.00 35.69 312 LEU A C 1
ATOM 2519 O O . LEU A 1 312 ? 9.101 -49.840 15.457 1.00 35.69 312 LEU A O 1
ATOM 2523 N N . ILE A 1 313 ? 10.987 -50.110 16.661 1.00 38.78 313 ILE A N 1
ATOM 2524 C CA . ILE A 1 313 ? 11.593 -51.358 16.179 1.00 38.78 313 ILE A CA 1
ATOM 2525 C C . ILE A 1 313 ? 10.576 -52.491 15.934 1.00 38.78 313 ILE A C 1
ATOM 2527 O O . ILE A 1 313 ? 9.805 -52.846 16.823 1.00 38.78 313 ILE A O 1
ATOM 2531 N N . GLY A 1 314 ? 10.662 -53.134 14.765 1.00 32.69 314 GLY A N 1
ATOM 2532 C CA . GLY A 1 314 ? 9.899 -54.343 14.440 1.00 32.69 314 GLY A CA 1
ATOM 2533 C C . GLY A 1 314 ? 10.280 -54.947 13.090 1.00 32.69 314 GLY A C 1
ATOM 2534 O O . GLY A 1 314 ? 9.622 -54.717 12.084 1.00 32.69 314 GLY A O 1
ATOM 2535 N N . SER A 1 315 ? 11.362 -55.723 13.076 1.00 38.41 315 SER A N 1
ATOM 2536 C CA . SER A 1 315 ? 11.811 -56.561 11.962 1.00 38.41 315 SER A CA 1
ATOM 2537 C C . SER A 1 315 ? 10.793 -57.652 11.609 1.00 38.41 315 SER A C 1
ATOM 2539 O O . SER A 1 315 ? 10.451 -58.447 12.483 1.00 38.41 315 SER A O 1
ATOM 2541 N N . MET A 1 316 ? 10.415 -57.790 10.336 1.00 34.44 316 MET A N 1
ATOM 2542 C CA . MET A 1 316 ? 9.860 -59.040 9.803 1.00 34.44 316 MET A CA 1
ATOM 2543 C C . MET A 1 316 ? 10.349 -59.291 8.371 1.00 34.44 316 MET A C 1
ATOM 2545 O O . MET A 1 316 ? 10.243 -58.450 7.484 1.00 34.44 316 MET A O 1
ATOM 2549 N N . THR A 1 317 ? 10.931 -60.473 8.199 1.00 46.44 317 THR A N 1
ATOM 2550 C CA . THR A 1 317 ? 11.450 -61.089 6.973 1.00 46.44 317 THR A CA 1
ATOM 2551 C C . THR A 1 317 ? 10.328 -61.510 6.020 1.00 46.44 317 THR A C 1
ATOM 2553 O O . THR A 1 317 ? 9.285 -61.947 6.509 1.00 46.44 317 THR A O 1
ATOM 2556 N N . PRO A 1 318 ? 10.535 -61.534 4.691 1.00 38.00 318 PRO A N 1
ATOM 2557 C CA . PRO A 1 318 ? 9.631 -62.244 3.801 1.00 38.00 318 PRO A CA 1
ATOM 2558 C C . PRO A 1 318 ? 10.050 -63.715 3.673 1.00 38.00 318 PRO A C 1
ATOM 2560 O O . PRO A 1 318 ? 11.170 -64.029 3.270 1.00 38.00 318 PRO A O 1
ATOM 2563 N N . SER A 1 319 ? 9.123 -64.598 4.052 1.00 36.50 319 SER A N 1
ATOM 2564 C CA . SER A 1 319 ? 9.180 -66.038 3.798 1.00 36.50 319 SER A CA 1
ATOM 2565 C C . SER A 1 319 ? 8.867 -66.306 2.330 1.00 36.50 319 SER A C 1
ATOM 2567 O O . SER A 1 319 ? 7.964 -65.700 1.753 1.00 36.50 319 SER A O 1
ATOM 2569 N N . VAL A 1 320 ? 9.637 -67.216 1.757 1.00 44.34 320 VAL A N 1
ATOM 2570 C CA . VAL A 1 320 ? 9.451 -67.792 0.429 1.00 44.34 320 VAL A CA 1
ATOM 2571 C C . VAL A 1 320 ? 8.350 -68.845 0.534 1.00 44.34 320 VAL A C 1
ATOM 2573 O O . VAL A 1 320 ? 8.384 -69.621 1.483 1.00 44.34 320 VAL A O 1
ATOM 2576 N N . ASP A 1 321 ? 7.419 -68.886 -0.418 1.00 41.78 321 ASP A N 1
ATOM 2577 C CA . ASP A 1 321 ? 6.742 -70.133 -0.782 1.00 41.78 321 ASP A CA 1
ATOM 2578 C C . ASP A 1 321 ? 6.322 -70.114 -2.256 1.00 41.78 321 ASP A C 1
ATOM 2580 O O . ASP A 1 321 ? 5.627 -69.217 -2.741 1.00 41.78 321 ASP A O 1
ATOM 2584 N N . GLU A 1 322 ? 6.818 -71.129 -2.959 1.00 44.16 322 GLU A N 1
ATOM 2585 C CA . GLU A 1 322 ? 6.384 -71.589 -4.270 1.00 44.16 322 GLU A CA 1
ATOM 2586 C C . GLU A 1 322 ? 4.952 -72.134 -4.192 1.00 44.16 322 GLU A C 1
ATOM 2588 O O . GLU A 1 322 ? 4.580 -72.763 -3.205 1.00 44.16 322 GLU A O 1
ATOM 2593 N N . THR A 1 323 ? 4.173 -71.997 -5.269 1.00 41.41 323 THR A N 1
ATOM 2594 C CA . THR A 1 323 ? 3.437 -73.129 -5.870 1.00 41.41 323 THR A CA 1
ATOM 2595 C C . THR A 1 323 ? 2.779 -72.730 -7.198 1.00 41.41 323 THR A C 1
ATOM 2597 O O . THR A 1 323 ? 1.853 -71.931 -7.259 1.00 41.41 323 THR A O 1
ATOM 2600 N N . THR A 1 324 ? 3.323 -73.323 -8.265 1.00 41.34 324 THR A N 1
ATOM 2601 C CA . THR A 1 324 ? 2.630 -74.066 -9.336 1.00 41.34 324 THR A CA 1
ATOM 2602 C C . THR A 1 324 ? 1.476 -73.433 -10.131 1.00 41.34 324 THR A C 1
ATOM 2604 O O . THR A 1 324 ? 0.349 -73.324 -9.662 1.00 41.34 324 THR A O 1
ATOM 2607 N N . SER A 1 325 ? 1.797 -73.218 -11.415 1.00 41.28 325 SER A N 1
ATOM 2608 C CA . SER A 1 325 ? 1.095 -73.695 -12.623 1.00 41.28 325 SER A CA 1
ATOM 2609 C C . SER A 1 325 ? -0.384 -73.355 -12.831 1.00 41.28 325 SER A C 1
ATOM 2611 O O . SER A 1 325 ? -1.255 -73.968 -12.221 1.00 41.28 325 SER A O 1
ATOM 2613 N N . ASP A 1 326 ? -0.647 -72.572 -13.879 1.00 44.62 326 ASP A N 1
ATOM 2614 C CA . ASP A 1 326 ? -1.418 -73.096 -15.011 1.00 44.62 326 ASP A CA 1
ATOM 2615 C C . ASP A 1 326 ? -1.079 -72.344 -16.315 1.00 44.62 326 ASP A C 1
ATOM 2617 O O . ASP A 1 326 ? -0.955 -71.119 -16.305 1.00 44.62 326 ASP A O 1
ATOM 2621 N N . SER A 1 327 ? -1.007 -73.113 -17.413 1.00 43.66 327 SER A N 1
ATOM 2622 C CA . SER A 1 327 ? -0.780 -72.758 -18.840 1.00 43.66 327 SER A CA 1
ATOM 2623 C C . SER A 1 327 ? 0.649 -72.524 -19.340 1.00 43.66 327 SER A C 1
ATOM 2625 O O . SER A 1 327 ? 1.231 -71.448 -19.079 1.00 43.66 327 SER A O 1
#

InterPro domains:
  IPR004274 FCP1 homology domain [PF03031] (68-158)
  IPR004274 FCP1 homology domain [PF03031] (213-261)
  IPR004274 FCP1 homology domain [PS50969] (62-260)
  IPR004274 FCP1 homology domain [SM00577] (65-248)
  IPR023214 HAD superfamily [G3DSA:3.40.50.1000] (49-286)
  IPR036412 HAD-like superfamily [SSF56784] (66-261)
  IPR050365 Mitochondrial import inner membrane translocase subunit TIM50 [PTHR12210] (64-286)